Protein 3P91 (pdb70)

Foldseek 3Di:
DFQWKFKFPWLLQVLLVLLLQCLFAFKFKWKQAQQATWTWDHTPVNFKIKIKGFGNVRTPDTDHHGIDIFIDGSVVVNVVSVVADRPWIWMWTGRDVPAWIWIWTDDVDIDIDTDGTDDDDGDGDDDDDDDFQKKKKAFLVVQLVVLVVCVVAADFKWKWWDDPFKIKIWGHHPVDTDIDMDGDVMDMDGDHTEMFMFGSSVSNSNSSSNVQARMWMWGHHHFAWIWIKRDHDSIIMIMTGGTDD

Radius of gyration: 19.23 Å; Cα contacts (8 Å, |Δi|>4): 587; chains: 1; bounding box: 39×55×32 Å

Organism: Entamoeba histolytica (strain ATCC 30459 / HM-1:IMSS / ABRM) (NCBI:txid294381)

InterPro domains:
  IPR000730 Proliferating cell nuclear antigen, PCNA [MF_00317] (4-254)
  IPR000730 Proliferating cell nuclear antigen, PCNA [PR00339] (12-31)
  IPR000730 Proliferating cell nuclear antigen, PCNA [PR00339] (36-54)
  IPR000730 Proliferating cell nuclear antigen, PCNA [PR00339] (58-82)
  IPR000730 Proliferating cell nuclear antigen, PCNA [PR00339] (111-133)
  IPR000730 Proliferating cell nuclear antigen, PCNA [PR00339] (203-217)
  IPR000730 Proliferating cell nuclear antigen, PCNA [PR00339] (240-257)
  IPR000730 Proliferating cell nuclear antigen, PCNA [PTHR11352] (4-259)
  IPR000730 Proliferating cell nuclear antigen, PCNA [TIGR00590] (4-258)
  IPR022648 Proliferating cell nuclear antigen, PCNA, N-terminal [PF00705] (4-125)
  IPR022649 Proliferating cell nuclear antigen, PCNA, C-terminal [PF02747] (129-253)
  IPR046938 DNA clamp superfamily [SSF55979] (4-125)
  IPR046938 DNA clamp superfamily [SSF55979] (128-258)

Nearest PDB structures (foldseek):
  3p91-assembly1_A  TM=1.004E+00  e=1.603E-48  Entamoeba histolytica
  3p87-assembly1_A  TM=9.510E-01  e=3.767E-28  Homo sapiens
  2zvl-assembly2_E  TM=9.5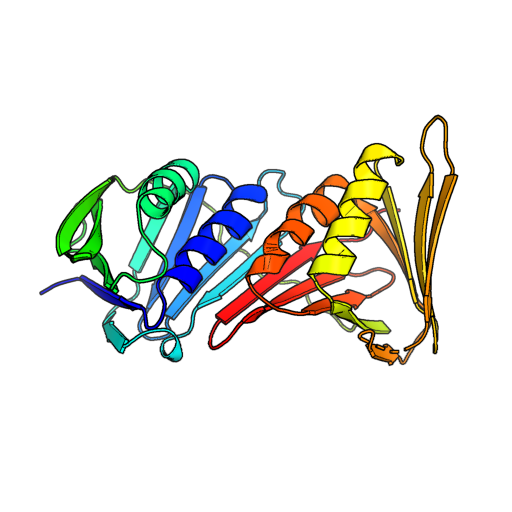53E-01  e=7.973E-28  Homo sapiens
  2zvk-assembly1_B  TM=9.402E-01  e=1.159E-24  Homo sapiens
  7n5l-assembly1_A  TM=9.374E-01  e=2.881E-23  Thermococcus gammatolerans EJ3

CATH classification: 3.70.10.10

Sequence (245 aa):
MCAFHAKFKEAALFKRVVESLKSTIDKTNFDCSDAGIAVQCMDNSHVSLVSLLIETDAFDEFQCLKPITLGINLTHLSKILKALDNDCGLILDVKKVDDAVLSITSENKTMKFGLNLVDIEAESVEIPELQSDAIITLSSAEFLKITKDFSALGDDSITIGCTKNEVTLTTKGAMCETCMTLSAGLQIEHNKDVTASFALKQISEFAKSAPLADNVKLSLSGQAPLIMEFKGEACVLKFYLAPKF

Secondary structure (DSSP, 8-state):
--SEEEEES-HHHHHHHHHHHHTT-SEEEEEEETTEEEEEEE-TTSSSEEEEEE-GGGEEEEE-SS-EEEEEEHHHHHHHHTTS-TTSEEEEEE-SSSSEEEEEEE---EEEEEEEP---------PPP---SEEEEEEHHHHHHHHHHHHHH--SEEEEEE-SSEEEEEEE-SS-EEEEEEE---EEEESS-EEEEEEHHHHHHHGGGGGG-SEEEEEE-SSSPEEEEEEETTEEEEEEE--B-

B-factor: mean 28.11, std 6.51, range [16.76, 67.45]

Structure (mmCIF, N/CA/C/O backbone):
data_3P91
#
_entry.id   3P91
#
_cell.length_a   141.090
_cell.length_b   141.090
_cell.length_c   49.220
_cell.angle_alpha   90.000
_cell.angle_beta   90.000
_cell.angle_gamma   120.000
#
_symmetry.space_group_name_H-M   'H 3'
#
loop_
_entity.id
_entity.type
_entity.pdbx_description
1 polymer 'Proliferating cell nuclear antigen'
2 water water
#
loop_
_atom_site.group_PDB
_atom_site.id
_atom_site.type_symbol
_atom_site.label_atom_id
_atom_site.label_alt_id
_atom_site.label_comp_id
_atom_site.label_asym_id
_atom_site.label_entity_id
_atom_site.label_seq_id
_atom_site.pdbx_PDB_ins_code
_atom_site.Cartn_x
_atom_site.Cartn_y
_atom_site.Cartn_z
_atom_site.occupancy
_atom_site.B_iso_or_equiv
_atom_site.auth_seq_id
_atom_site.auth_comp_id
_atom_site.auth_asym_id
_atom_site.auth_atom_id
_atom_site.pdbx_PDB_model_num
ATOM 1 N N . MET A 1 4 ? -38.957 26.238 -14.167 1.00 29.03 1 MET A N 1
ATOM 2 C CA . MET A 1 4 ? -38.895 24.960 -13.436 1.00 34.98 1 MET A CA 1
ATOM 3 C C . MET A 1 4 ? -38.202 23.827 -14.208 1.00 30.24 1 MET A C 1
ATOM 4 O O . MET A 1 4 ? -38.538 23.561 -15.359 1.00 32.89 1 MET A O 1
ATOM 9 N N . CYS A 1 5 ? -37.242 23.163 -13.565 1.00 29.50 2 CYS A N 1
ATOM 10 C CA . CYS A 1 5 ? -36.492 22.072 -14.197 1.00 29.39 2 CYS A CA 1
ATOM 11 C C . CYS A 1 5 ? -37.343 20.833 -14.435 1.00 28.93 2 CYS A C 1
ATOM 12 O O . CYS A 1 5 ? -38.072 20.397 -13.544 1.00 31.22 2 CYS A O 1
ATOM 15 N N . ALA A 1 6 ? -37.220 20.252 -15.626 1.00 26.95 3 ALA A N 1
ATOM 16 C CA . ALA A 1 6 ? -37.924 19.020 -15.967 1.00 24.74 3 ALA A CA 1
ATOM 17 C C . ALA A 1 6 ? -37.429 17.849 -15.126 1.00 25.53 3 ALA A C 1
ATOM 18 O O . ALA A 1 6 ? -38.184 16.923 -14.806 1.00 23.11 3 ALA A O 1
ATOM 20 N N . PHE A 1 7 ? -36.152 17.898 -14.767 1.00 23.54 4 PHE A N 1
ATOM 21 C CA . PHE A 1 7 ? -35.549 16.827 -13.999 1.00 21.64 4 PHE A CA 1
ATOM 22 C C . PHE A 1 7 ? -34.438 17.345 -13.099 1.00 20.75 4 PHE A C 1
ATOM 23 O O . PHE A 1 7 ? -33.559 18.086 -13.536 1.00 21.81 4 PHE A O 1
ATOM 31 N N . HIS A 1 8 ? -34.500 16.958 -11.831 1.00 20.67 5 HIS A N 1
ATOM 32 C CA . HIS A 1 8 ? -33.429 17.236 -10.885 1.00 22.22 5 HIS A CA 1
ATOM 33 C C . HIS A 1 8 ? -33.159 16.017 -10.001 1.00 20.71 5 HIS A C 1
ATOM 34 O O . HIS A 1 8 ? -34.075 15.416 -9.454 1.00 19.81 5 HIS A O 1
ATOM 41 N N . ALA A 1 9 ? -31.894 15.650 -9.861 1.00 21.15 6 ALA A N 1
ATOM 42 C CA . ALA A 1 9 ? -31.549 14.504 -9.031 1.00 23.58 6 ALA A CA 1
ATOM 43 C C . ALA A 1 9 ? -30.169 14.638 -8.400 1.00 23.67 6 ALA A C 1
ATOM 44 O O . ALA A 1 9 ? -29.197 14.941 -9.086 1.00 25.45 6 ALA A O 1
ATOM 46 N N . LYS A 1 10 ? -30.087 14.419 -7.091 1.00 22.62 7 LYS A N 1
ATOM 47 C CA . LYS A 1 10 ? -28.792 14.318 -6.437 1.00 24.23 7 LYS A CA 1
ATOM 48 C C . LYS A 1 10 ? -28.618 12.965 -5.792 1.00 23.03 7 LYS A C 1
ATOM 49 O O . LYS A 1 10 ? -29.444 12.543 -4.992 1.00 22.75 7 LYS A O 1
ATOM 55 N N . PHE A 1 11 ? -27.522 12.299 -6.126 1.00 22.47 8 PHE A N 1
ATOM 56 C CA . PHE A 1 11 ? -27.281 10.965 -5.622 1.00 22.80 8 PHE A CA 1
ATOM 57 C C . PHE A 1 11 ? -26.874 10.983 -4.163 1.00 23.14 8 PHE A C 1
ATOM 58 O O . PHE A 1 11 ? -26.275 11.940 -3.688 1.00 24.34 8 PHE A O 1
ATOM 66 N N . LYS A 1 12 ? -27.222 9.922 -3.450 1.00 22.65 9 LYS A N 1
ATOM 67 C CA . LYS A 1 12 ? -26.673 9.702 -2.125 1.00 25.35 9 LYS A CA 1
ATOM 68 C C . LYS A 1 12 ? -25.189 9.409 -2.273 1.00 26.03 9 LYS A C 1
ATOM 69 O O . LYS A 1 12 ? -24.363 9.976 -1.558 1.00 30.95 9 LYS A O 1
ATOM 75 N N . GLU A 1 13 ? -24.855 8.541 -3.223 1.00 26.47 10 GLU A N 1
ATOM 76 C CA . GLU A 1 13 ? -23.463 8.178 -3.492 1.00 30.00 10 GLU A CA 1
ATOM 77 C C . GLU A 1 13 ? -23.115 8.357 -4.964 1.00 29.49 10 GLU A C 1
ATOM 78 O O . GLU A 1 13 ? -23.768 7.787 -5.832 1.00 29.84 10 GLU A O 1
ATOM 84 N N . ALA A 1 14 ? -22.078 9.136 -5.245 1.00 29.91 11 ALA A N 1
ATOM 85 C CA . ALA A 1 14 ? -21.655 9.350 -6.625 1.00 31.78 11 ALA A CA 1
ATOM 86 C C . ALA A 1 14 ? -21.095 8.074 -7.259 1.00 30.73 11 ALA A C 1
ATOM 87 O O . ALA A 1 14 ? -21.220 7.861 -8.467 1.00 30.16 11 ALA A O 1
ATOM 89 N N . ALA A 1 15 ? -20.481 7.231 -6.436 1.00 32.49 12 ALA A N 1
ATOM 90 C CA . ALA A 1 15 ? -19.937 5.958 -6.895 1.00 30.67 12 ALA A CA 1
ATOM 91 C C . ALA A 1 15 ? -20.985 5.135 -7.635 1.00 27.28 12 ALA A C 1
ATOM 92 O O . ALA A 1 15 ? -20.687 4.504 -8.647 1.00 28.56 12 ALA A O 1
ATOM 94 N N . LEU A 1 16 ? -22.212 5.152 -7.128 1.00 26.03 13 LEU A N 1
ATOM 95 C CA . LEU A 1 16 ? -23.302 4.367 -7.701 1.00 25.93 13 LEU A CA 1
ATOM 96 C C . LEU A 1 16 ? -23.503 4.623 -9.196 1.00 24.46 13 LEU A C 1
ATOM 97 O O . LEU A 1 16 ? -23.576 3.686 -9.987 1.00 25.43 13 LEU A O 1
ATOM 102 N N . PHE A 1 17 ? -23.589 5.888 -9.586 1.00 23.73 14 PHE A N 1
ATOM 103 C CA . PHE A 1 17 ? -23.870 6.218 -10.977 1.00 22.89 14 PHE A CA 1
ATOM 104 C C . PHE A 1 17 ? -22.659 6.039 -11.892 1.00 23.72 14 PHE A C 1
ATOM 105 O O . PHE A 1 17 ? -22.801 5.723 -13.071 1.00 23.21 14 PHE A O 1
ATOM 113 N N . LYS A 1 18 ? -21.469 6.250 -11.346 1.00 25.01 15 LYS A N 1
ATOM 114 C CA . LYS A 1 18 ? -20.237 5.979 -12.073 1.00 25.10 15 LYS A CA 1
ATOM 115 C C . LYS A 1 18 ? -20.112 4.497 -12.375 1.00 22.64 15 LYS A C 1
ATOM 116 O O . LYS A 1 18 ? -19.764 4.104 -13.485 1.00 24.26 15 LYS A O 1
ATOM 122 N N . ARG A 1 19 ? -20.398 3.676 -11.376 1.00 22.75 16 ARG A N 1
ATOM 123 C CA . ARG A 1 19 ? -20.359 2.228 -11.535 1.00 22.41 16 ARG A CA 1
ATOM 124 C C . ARG A 1 19 ? -21.428 1.728 -12.498 1.00 22.79 16 ARG A C 1
ATOM 125 O O . ARG A 1 19 ? -21.187 0.836 -13.304 1.00 23.90 16 ARG A O 1
ATOM 133 N N . VAL A 1 20 ? -22.615 2.313 -12.407 1.00 24.71 17 VAL A N 1
ATOM 134 C CA . VAL A 1 20 ? -23.689 2.002 -13.333 1.00 22.39 17 VAL A CA 1
ATOM 135 C C . VAL A 1 20 ? -23.229 2.222 -14.769 1.00 22.63 17 VAL A C 1
ATOM 136 O O . VAL A 1 20 ? -23.336 1.330 -15.611 1.00 22.45 17 VAL A O 1
ATOM 140 N N . VAL A 1 21 ? -22.697 3.410 -15.032 1.00 21.91 18 VAL A N 1
ATOM 141 C CA . VAL A 1 21 ? -22.274 3.794 -16.375 1.00 23.29 18 VAL A CA 1
ATOM 142 C C . VAL A 1 21 ? -21.114 2.961 -16.959 1.00 24.79 18 VAL A C 1
ATOM 143 O O . VAL A 1 21 ? -21.081 2.698 -18.162 1.00 27.69 18 VAL A O 1
ATOM 147 N N . GLU A 1 22 ? -20.169 2.546 -16.123 1.00 23.42 19 GLU A N 1
ATOM 148 C CA . GLU A 1 22 ? -19.128 1.621 -16.570 1.00 24.05 19 GLU A CA 1
ATOM 149 C C . GLU A 1 22 ? -19.717 0.280 -16.976 1.00 25.50 19 GLU A C 1
ATOM 150 O O . GLU A 1 22 ? -19.508 -0.201 -18.087 1.00 27.71 19 GLU A O 1
ATOM 156 N N . SER A 1 23 ? -20.450 -0.323 -16.052 1.00 22.74 20 SER A N 1
ATOM 157 C CA . SER A 1 23 ? -21.091 -1.596 -16.293 1.00 23.73 20 SER A CA 1
ATOM 158 C C . SER A 1 23 ? -21.906 -1.531 -17.569 1.00 24.98 20 SER A C 1
ATOM 159 O O . SER A 1 23 ? -21.849 -2.425 -18.403 1.00 28.30 20 SER A O 1
ATOM 162 N N . LEU A 1 24 ? -22.661 -0.455 -17.716 1.00 24.73 21 LEU A N 1
ATOM 163 C CA . LEU A 1 24 ? -23.532 -0.287 -18.860 1.00 23.02 21 LEU A CA 1
ATOM 164 C C . LEU A 1 24 ? -22.764 -0.230 -20.149 1.00 24.45 21 LEU A C 1
ATOM 165 O O . LEU A 1 24 ? -23.156 -0.831 -21.139 1.00 27.82 21 LEU A O 1
ATOM 170 N N . LYS A 1 25 ? -21.674 0.520 -20.140 1.00 25.28 22 LYS A N 1
ATOM 171 C CA . LYS A 1 25 ? -21.026 0.904 -21.383 1.00 25.89 22 LYS A CA 1
ATOM 172 C C . LYS A 1 25 ? -20.185 -0.217 -21.978 1.00 28.79 22 LYS A C 1
ATOM 173 O O . LYS A 1 25 ? -19.804 -0.165 -23.144 1.00 30.60 22 LYS A O 1
ATOM 179 N N . SER A 1 26 ? -19.932 -1.243 -21.172 1.00 28.52 23 SER A N 1
ATOM 180 C CA . SER A 1 26 ? -19.297 -2.471 -21.635 1.00 28.71 23 SER A CA 1
ATOM 181 C C . SER A 1 26 ? -20.218 -3.295 -22.544 1.00 30.78 23 SER A C 1
ATOM 182 O O . SER A 1 26 ? -19.746 -4.117 -23.326 1.00 28.95 23 SER A O 1
ATOM 185 N N . THR A 1 27 ? -21.527 -3.081 -22.447 1.00 29.02 24 THR A N 1
ATOM 186 C CA . THR A 1 27 ? -22.467 -3.897 -23.208 1.00 27.90 24 THR A CA 1
ATOM 187 C C . THR A 1 27 ? -23.318 -3.102 -24.200 1.00 27.35 24 THR A C 1
ATOM 188 O O . THR A 1 27 ? -23.901 -3.669 -25.123 1.00 25.60 24 THR A O 1
ATOM 192 N N . ILE A 1 28 ? -23.394 -1.791 -24.002 1.00 27.74 25 ILE A N 1
ATOM 193 C CA . ILE A 1 28 ? -24.143 -0.926 -24.907 1.00 26.67 25 ILE A CA 1
ATOM 194 C C . ILE A 1 28 ? -23.508 0.461 -24.930 1.00 27.92 25 ILE A C 1
ATOM 195 O O . ILE A 1 28 ? -23.022 0.936 -23.906 1.00 28.88 25 ILE A O 1
ATOM 200 N N . ASP A 1 29 ? -23.496 1.091 -26.106 1.00 30.08 26 ASP A N 1
ATOM 201 C CA . ASP A 1 29 ? -22.805 2.371 -26.318 1.00 29.00 26 ASP A CA 1
ATOM 202 C C . ASP A 1 29 ? -23.699 3.606 -26.140 1.00 30.82 26 ASP A C 1
ATOM 203 O O . ASP A 1 29 ? -23.352 4.545 -25.426 1.00 31.47 26 ASP A O 1
ATOM 208 N N . LYS A 1 30 ? -24.838 3.617 -26.816 1.00 28.53 27 LYS A N 1
ATOM 209 C CA . LYS A 1 30 ? -25.798 4.694 -26.646 1.00 29.79 27 LYS A CA 1
ATOM 210 C C . LYS A 1 30 ? -27.107 4.104 -26.143 1.00 30.51 27 LYS A C 1
ATOM 211 O O . LYS A 1 30 ? -27.531 3.049 -26.602 1.00 32.54 27 LYS A O 1
ATOM 217 N N . THR A 1 31 ? -27.746 4.766 -25.189 1.00 30.35 28 THR A N 1
ATOM 218 C CA . THR A 1 31 ? -29.010 4.256 -24.681 1.00 29.04 28 THR A CA 1
ATOM 219 C C . THR A 1 31 ? -29.881 5.353 -24.089 1.00 26.75 28 THR A C 1
ATOM 220 O O . THR A 1 31 ? -29.398 6.415 -23.703 1.00 27.33 28 THR A O 1
ATOM 224 N N . ASN A 1 32 ? -31.176 5.093 -24.047 1.00 24.45 29 ASN A N 1
ATOM 225 C CA . ASN A 1 32 ? -32.100 6.018 -23.439 1.00 25.88 29 ASN A CA 1
ATOM 226 C C . ASN A 1 32 ? -32.215 5.773 -21.953 1.00 25.38 29 ASN A C 1
ATOM 227 O O . ASN A 1 32 ? -32.346 4.638 -21.500 1.00 24.12 29 ASN A O 1
ATOM 232 N N . PHE A 1 33 ? -32.151 6.857 -21.199 1.00 25.20 30 PHE A N 1
ATOM 233 C CA . PHE A 1 33 ? -32.438 6.812 -19.786 1.00 24.53 30 PHE A CA 1
ATOM 234 C C . PHE A 1 33 ? -33.818 7.364 -19.611 1.00 25.17 30 PHE A C 1
ATOM 235 O O . PHE A 1 33 ? -34.054 8.548 -19.821 1.00 25.59 30 PHE A O 1
ATOM 243 N N . ASP A 1 34 ? -34.738 6.484 -19.253 1.00 26.20 31 ASP A N 1
ATOM 244 C CA . ASP A 1 34 ? -36.113 6.870 -19.028 1.00 23.79 31 ASP A CA 1
ATOM 245 C C . ASP A 1 34 ? -36.263 7.274 -17.577 1.00 23.03 31 ASP A C 1
ATOM 246 O O . ASP A 1 34 ? -36.227 6.442 -16.678 1.00 22.58 31 ASP A O 1
ATOM 251 N N . CYS A 1 35 ? -36.408 8.568 -17.349 1.00 24.36 32 CYS A N 1
ATOM 252 C CA . CYS A 1 35 ? -36.616 9.069 -16.005 1.00 23.40 32 CYS A CA 1
ATOM 253 C C . CYS A 1 35 ? -38.107 9.266 -15.745 1.00 23.14 32 CYS A C 1
ATOM 254 O O . CYS A 1 35 ? -38.895 9.477 -16.664 1.00 23.23 32 CYS A O 1
ATOM 257 N N . SER A 1 36 ? -38.491 9.166 -14.486 1.00 20.93 33 SER A N 1
ATOM 258 C CA . SER A 1 36 ? -39.860 9.398 -14.096 1.00 21.19 33 SER A CA 1
ATOM 259 C C . SER A 1 36 ? -39.843 9.530 -12.589 1.00 21.79 33 SER A C 1
ATOM 260 O O . SER A 1 36 ? -38.783 9.466 -11.979 1.00 23.19 33 SER A O 1
ATOM 263 N N . ASP A 1 37 ? -41.004 9.733 -11.983 1.00 23.90 34 ASP A N 1
ATOM 264 C CA . ASP A 1 37 ? -41.060 9.884 -10.535 1.00 22.53 34 ASP A CA 1
ATOM 265 C C . ASP A 1 37 ? -40.785 8.559 -9.834 1.00 22.14 34 ASP A C 1
ATOM 266 O O . ASP A 1 37 ? -40.746 8.494 -8.610 1.00 22.98 34 ASP A O 1
ATOM 271 N N . ALA A 1 38 ? -40.576 7.509 -10.626 1.00 23.51 35 ALA A N 1
ATOM 272 C CA . ALA A 1 38 ? -40.278 6.177 -10.099 1.00 23.17 35 ALA A CA 1
ATOM 273 C C . ALA A 1 38 ? -38.787 5.829 -10.185 1.00 22.41 35 ALA A C 1
ATOM 274 O O . ALA A 1 38 ? -38.346 4.813 -9.645 1.00 21.08 35 ALA A O 1
ATOM 276 N N . GLY A 1 39 ? -38.015 6.676 -10.861 1.00 23.16 36 GLY A N 1
ATOM 277 C CA . GLY A 1 39 ? -36.574 6.517 -10.902 1.00 20.88 36 GLY A CA 1
ATOM 278 C C . GLY A 1 39 ? -35.986 6.608 -12.290 1.00 21.50 36 GLY A C 1
ATOM 279 O O . GLY A 1 39 ? -36.529 7.268 -13.166 1.00 23.45 36 GLY A O 1
ATOM 280 N N . ILE A 1 40 ? -34.853 5.946 -12.481 1.00 21.23 37 ILE A N 1
ATOM 281 C CA . ILE A 1 40 ? -34.178 5.931 -13.768 1.00 21.28 37 ILE A CA 1
ATOM 282 C C . ILE A 1 40 ? -34.103 4.491 -14.266 1.00 21.80 37 ILE A C 1
ATOM 283 O O . ILE A 1 40 ? -33.709 3.580 -13.538 1.00 21.78 37 ILE A O 1
ATOM 288 N N . ALA A 1 41 ? -34.496 4.295 -15.514 1.00 20.35 38 ALA A N 1
ATOM 289 C CA . ALA A 1 41 ? -34.605 2.963 -16.062 1.00 20.88 38 ALA A CA 1
ATOM 290 C C . ALA A 1 41 ? -33.925 2.879 -17.412 1.00 21.61 38 ALA A C 1
ATOM 291 O O . ALA A 1 41 ? -33.889 3.849 -18.167 1.00 22.49 38 ALA A O 1
ATOM 293 N N . VAL A 1 42 ? -33.390 1.702 -17.707 1.00 20.77 39 VAL A N 1
ATOM 294 C CA . VAL A 1 42 ? -32.851 1.413 -19.024 1.00 22.02 39 VAL A CA 1
ATOM 295 C C . VAL A 1 42 ? -33.194 -0.023 -19.414 1.00 20.97 39 VAL A C 1
ATOM 296 O O . VAL A 1 42 ? -32.839 -0.965 -18.723 1.00 22.31 39 VAL A O 1
ATOM 300 N N . GLN A 1 43 ? -33.917 -0.173 -20.513 1.00 22.12 40 GLN A N 1
ATOM 301 C CA . GLN A 1 43 ? -34.260 -1.482 -21.042 1.00 24.99 40 GLN A CA 1
ATOM 302 C C . GLN A 1 43 ? -34.010 -1.466 -22.528 1.00 26.33 40 GLN A C 1
ATOM 303 O O . GLN A 1 43 ? -34.704 -0.772 -23.276 1.00 25.58 40 GLN A O 1
ATOM 309 N N . CYS A 1 44 ? -33.011 -2.230 -22.950 1.00 23.78 41 CYS A N 1
ATOM 310 C CA . CYS A 1 44 ? -32.607 -2.245 -24.342 1.00 24.32 41 CYS A CA 1
ATOM 311 C C . CYS A 1 44 ? -31.727 -3.454 -24.601 1.00 25.93 41 CYS A C 1
ATOM 312 O O . CYS A 1 44 ? -31.252 -4.102 -23.664 1.00 25.29 41 CYS A O 1
ATOM 315 N N . MET A 1 45 ? -31.513 -3.745 -25.880 1.00 28.14 42 MET A N 1
ATOM 316 C CA . MET A 1 45 ? -30.628 -4.824 -26.299 1.00 26.01 42 MET A CA 1
ATOM 317 C C . MET A 1 45 ? -29.189 -4.376 -26.248 1.00 26.60 42 MET A C 1
ATOM 318 O O . MET A 1 45 ? -28.899 -3.188 -26.368 1.00 29.11 42 MET A O 1
ATOM 323 N N . ASP A 1 46 ? -28.286 -5.331 -26.072 1.00 26.49 43 ASP A N 1
ATOM 324 C CA . ASP A 1 46 ? -26.861 -5.040 -26.115 1.00 26.28 43 ASP A CA 1
ATOM 325 C C . ASP A 1 46 ? -26.480 -4.575 -27.511 1.00 24.99 43 ASP A C 1
ATOM 326 O O . ASP A 1 46 ? -27.288 -4.626 -28.432 1.00 27.44 43 ASP A O 1
ATOM 331 N N . ASN A 1 47 ? -25.240 -4.137 -27.660 1.00 25.94 44 ASN A N 1
ATOM 332 C CA . ASN A 1 47 ? -24.698 -3.745 -28.957 1.00 26.66 44 ASN A CA 1
ATOM 333 C C . ASN A 1 47 ? -24.962 -4.738 -30.085 1.00 26.80 44 ASN A C 1
ATOM 334 O O . ASN A 1 47 ? -25.307 -4.345 -31.198 1.00 25.72 44 ASN A O 1
ATOM 339 N N . SER A 1 48 ? -24.777 -6.024 -29.799 1.00 27.00 45 SER A N 1
ATOM 340 C CA . SER A 1 48 ? -24.915 -7.063 -30.814 1.00 25.07 45 SER A CA 1
ATOM 341 C C . SER A 1 48 ? -26.353 -7.491 -31.074 1.00 27.44 45 SER A C 1
ATOM 342 O O . SER A 1 48 ? -26.597 -8.342 -31.928 1.00 27.41 45 SER A O 1
ATOM 345 N N . HIS A 1 49 ? -27.299 -6.911 -30.344 1.00 27.81 46 HIS A N 1
ATOM 346 C CA . HIS A 1 49 ? -28.684 -7.299 -30.497 1.00 26.01 46 HIS A CA 1
ATOM 347 C C . HIS A 1 49 ? -28.771 -8.782 -30.260 1.00 25.22 46 HIS A C 1
ATOM 348 O O . HIS A 1 49 ? -29.313 -9.523 -31.073 1.00 26.32 46 HIS A O 1
ATOM 355 N N . VAL A 1 50 ? -28.215 -9.207 -29.136 1.00 25.67 47 VAL A N 1
ATOM 356 C CA . VAL A 1 50 ? -28.109 -10.617 -28.803 1.00 25.95 47 VAL A CA 1
ATOM 357 C C . VAL A 1 50 ? -28.691 -10.848 -27.423 1.00 25.33 47 VAL A C 1
ATOM 358 O O . VAL A 1 50 ? -29.169 -11.936 -27.108 1.00 26.75 47 VAL A O 1
ATOM 362 N N . SER A 1 51 ? -28.657 -9.805 -26.604 1.00 22.89 48 SER A N 1
ATOM 363 C CA . SER A 1 51 ? -29.093 -9.913 -25.229 1.00 20.68 48 SER A CA 1
ATOM 364 C C . SER A 1 51 ? -29.847 -8.669 -24.809 1.00 22.80 48 SER A C 1
ATOM 365 O O . SER A 1 51 ? -30.040 -7.737 -25.589 1.00 22.37 48 SER A O 1
ATOM 368 N N . LEU A 1 52 ? -30.255 -8.657 -23.550 1.00 22.59 49 LEU A N 1
ATOM 369 C CA . LEU A 1 52 ? -31.103 -7.608 -23.031 1.00 21.52 49 LEU A CA 1
ATOM 370 C C . LEU A 1 52 ? -30.447 -7.053 -21.789 1.00 21.82 49 LEU A C 1
ATOM 371 O O . LEU A 1 52 ? -29.923 -7.809 -20.971 1.00 21.18 49 LEU A O 1
ATOM 376 N N . VAL A 1 53 ? -30.463 -5.731 -21.664 1.00 22.29 50 VAL A N 1
ATOM 377 C CA . VAL A 1 53 ? -30.022 -5.063 -20.451 1.00 21.52 50 VAL A CA 1
ATOM 378 C C . VAL A 1 53 ? -31.227 -4.432 -19.772 1.00 20.59 50 VAL A C 1
ATOM 379 O O . VAL A 1 53 ? -32.087 -3.864 -20.436 1.00 20.85 50 VAL A O 1
ATOM 383 N N . SER A 1 54 ? -31.279 -4.532 -18.447 1.00 21.14 51 SER A N 1
ATOM 384 C CA . SER A 1 54 ? -32.370 -3.969 -17.664 1.00 19.43 51 SER A CA 1
ATOM 385 C C . SER A 1 54 ? -31.860 -3.273 -16.410 1.00 20.31 51 SER A C 1
ATOM 386 O O . SER A 1 54 ? -31.465 -3.933 -15.456 1.00 21.90 51 SER A O 1
ATOM 389 N N . LEU A 1 55 ? -31.882 -1.944 -16.403 1.00 19.62 52 LEU A N 1
ATOM 390 C CA . LEU A 1 55 ? -31.453 -1.190 -15.231 1.00 20.37 52 LEU A CA 1
ATOM 391 C C . LEU A 1 55 ? -32.595 -0.457 -14.560 1.00 21.91 52 LEU A C 1
ATOM 392 O O . LEU A 1 55 ? -33.457 0.126 -15.214 1.00 21.42 52 LEU A O 1
ATOM 397 N N . LEU A 1 56 ? -32.579 -0.477 -13.237 1.00 21.58 53 LEU A N 1
ATOM 398 C CA . LEU A 1 56 ? -33.484 0.345 -12.472 1.00 20.85 53 LEU A CA 1
ATOM 399 C C . LEU A 1 56 ? -32.759 0.988 -11.305 1.00 22.14 53 LEU A C 1
ATOM 400 O O . LEU A 1 56 ? -32.362 0.309 -10.367 1.00 24.29 53 LEU A O 1
ATOM 405 N N . ILE A 1 57 ? -32.570 2.298 -11.367 1.00 20.95 54 ILE A N 1
ATOM 406 C CA . ILE A 1 57 ? -32.161 3.019 -10.180 1.00 21.58 54 ILE A CA 1
ATOM 407 C C . ILE A 1 57 ? -33.413 3.578 -9.527 1.00 22.49 54 ILE A C 1
ATOM 408 O O . ILE A 1 57 ? -34.202 4.261 -10.166 1.00 23.70 54 ILE A O 1
ATOM 413 N N . GLU A 1 58 ? -33.598 3.274 -8.254 1.00 23.02 55 GLU A N 1
ATOM 414 C CA . GLU A 1 58 ? -34.788 3.705 -7.547 1.00 23.70 55 GLU A CA 1
ATOM 415 C C . GLU A 1 58 ? -34.589 5.059 -6.900 1.00 25.93 55 GLU A C 1
ATOM 416 O O . GLU A 1 58 ? -33.454 5.526 -6.763 1.00 25.02 55 GLU A O 1
ATOM 422 N N . THR A 1 59 ? -35.689 5.679 -6.477 1.00 24.59 56 THR A N 1
ATOM 423 C CA . THR A 1 59 ? -35.619 7.015 -5.883 1.00 24.99 56 THR A CA 1
ATOM 424 C C . THR A 1 59 ? -34.910 7.025 -4.519 1.00 25.59 56 THR A C 1
ATOM 425 O O . THR A 1 59 ? -34.440 8.071 -4.068 1.00 24.43 56 THR A O 1
ATOM 429 N N . ASP A 1 60 ? -34.814 5.852 -3.891 1.00 25.01 57 ASP A N 1
ATOM 430 C CA . ASP A 1 60 ? -34.090 5.680 -2.628 1.00 25.62 57 ASP A CA 1
ATOM 431 C C . ASP A 1 60 ? -32.573 5.823 -2.776 1.00 24.62 57 ASP A C 1
ATOM 432 O O . ASP A 1 60 ? -31.845 5.867 -1.785 1.00 23.41 57 ASP A O 1
ATOM 437 N N . ALA A 1 61 ? -32.103 5.885 -4.016 1.00 22.93 58 ALA A N 1
ATOM 438 C CA . ALA A 1 61 ? -30.682 6.054 -4.289 1.00 22.77 58 ALA A CA 1
ATOM 439 C C . ALA A 1 61 ? -30.251 7.529 -4.249 1.00 21.98 58 ALA A C 1
ATOM 440 O O . ALA A 1 61 ? -29.067 7.843 -4.349 1.00 20.49 58 ALA A O 1
ATOM 442 N N . PHE A 1 62 ? -31.225 8.421 -4.085 1.00 23.36 59 PHE A N 1
ATOM 443 C CA . PHE A 1 62 ? -30.995 9.855 -4.159 1.00 21.10 59 PHE A CA 1
ATOM 444 C C . PHE A 1 62 ? -31.357 10.569 -2.867 1.00 22.81 59 PHE A C 1
ATOM 445 O O . PHE A 1 62 ? -32.254 10.149 -2.140 1.00 22.68 59 PHE A O 1
ATOM 453 N N . ASP A 1 63 ? -30.649 11.660 -2.597 1.00 22.82 60 ASP A N 1
ATOM 454 C CA . ASP A 1 63 ? -30.997 12.558 -1.507 1.00 26.12 60 ASP A CA 1
ATOM 455 C C . ASP A 1 63 ? -32.079 13.544 -1.940 1.00 24.69 60 ASP A C 1
ATOM 456 O O . ASP A 1 63 ? -32.908 13.956 -1.131 1.00 23.61 60 ASP A O 1
ATOM 461 N N . GLU A 1 64 ? -32.049 13.923 -3.215 1.00 23.39 61 GLU A N 1
ATOM 462 C CA . GLU A 1 64 ? -33.108 14.729 -3.823 1.00 23.79 61 GLU A CA 1
ATOM 463 C C . GLU A 1 64 ? -33.518 14.097 -5.143 1.00 24.03 61 GLU A C 1
ATOM 464 O O . GLU A 1 64 ? -32.673 13.564 -5.873 1.00 23.89 61 GLU A O 1
ATOM 470 N N . PHE A 1 65 ? -34.810 14.147 -5.447 1.00 21.37 62 PHE A N 1
ATOM 471 C CA . PHE A 1 65 ? -35.305 13.597 -6.700 1.00 20.72 62 PHE A CA 1
ATOM 472 C C . PHE A 1 65 ? -36.632 14.219 -7.104 1.00 21.63 62 PHE A C 1
ATOM 473 O O . PHE A 1 65 ? -37.595 14.214 -6.350 1.00 21.15 62 PHE A O 1
ATOM 481 N N . GLN A 1 66 ? -36.658 14.762 -8.309 1.00 20.67 63 GLN A N 1
ATOM 482 C CA . GLN A 1 66 ? -37.843 15.373 -8.855 1.00 19.51 63 GLN A CA 1
ATOM 483 C C . GLN A 1 66 ? -37.898 15.050 -10.332 1.00 19.76 63 GLN A C 1
ATOM 484 O O . GLN A 1 66 ? -36.973 15.348 -11.079 1.00 20.85 63 GLN A O 1
ATOM 490 N N . CYS A 1 67 ? -38.988 14.424 -10.742 1.00 20.50 64 CYS A N 1
ATOM 491 C CA . CYS A 1 67 ? -39.263 14.187 -12.145 1.00 21.63 64 CYS A CA 1
ATOM 492 C C . CYS A 1 67 ? -40.767 14.034 -12.226 1.00 21.18 64 CYS A C 1
ATOM 493 O O . CYS A 1 67 ? -41.296 12.950 -12.049 1.00 22.65 64 CYS A O 1
ATOM 496 N N . LEU A 1 68 ? -41.451 15.148 -12.455 1.00 23.12 65 LEU A N 1
ATOM 497 C CA . LEU A 1 68 ? -42.904 15.199 -12.361 1.00 22.99 65 LEU A CA 1
ATOM 498 C C . LEU A 1 68 ? -43.522 14.422 -13.507 1.00 23.72 65 LEU A C 1
ATOM 499 O O . LEU A 1 68 ? -44.438 13.620 -13.317 1.00 22.15 65 LEU A O 1
ATOM 504 N N . LYS A 1 69 ? -43.006 14.668 -14.702 1.00 25.10 66 LYS A N 1
ATOM 505 C CA . LYS A 1 69 ? -43.461 13.964 -15.886 1.00 25.35 66 LYS A CA 1
ATOM 506 C C . LYS A 1 69 ? -42.300 13.153 -16.460 1.00 27.47 66 LYS A C 1
ATOM 507 O O . LYS A 1 69 ? -41.145 13.576 -16.389 1.00 26.57 66 LYS A O 1
ATOM 511 N N . PRO A 1 70 ? -42.605 11.977 -17.023 1.00 25.72 67 PRO A N 1
ATOM 512 C CA . PRO A 1 70 ? -41.580 11.108 -17.609 1.00 25.12 67 PRO A CA 1
ATOM 513 C C . PRO A 1 70 ? -40.809 11.783 -18.737 1.00 26.58 67 PRO A C 1
ATOM 514 O O . PRO A 1 70 ? -41.387 12.462 -19.576 1.00 26.87 67 PRO A O 1
ATOM 518 N N . ILE A 1 71 ? -39.498 11.585 -18.744 1.00 27.46 68 ILE A N 1
ATOM 519 C CA . ILE A 1 71 ? -38.650 12.059 -19.824 1.00 25.29 68 ILE A CA 1
ATOM 520 C C . ILE A 1 71 ? -37.688 10.946 -20.203 1.00 27.79 68 ILE A C 1
ATOM 521 O O . ILE A 1 71 ? -37.456 10.024 -19.419 1.00 28.59 68 ILE A O 1
ATOM 526 N N . THR A 1 72 ? -37.144 11.016 -21.412 1.00 27.18 69 THR A N 1
ATOM 527 C CA . THR A 1 72 ? -36.157 10.040 -21.843 1.00 28.29 69 THR A CA 1
ATOM 528 C C . THR A 1 72 ? -34.916 10.754 -22.351 1.00 27.23 69 THR A C 1
ATOM 529 O O . THR A 1 72 ? -34.992 11.547 -23.281 1.00 30.30 69 THR A O 1
ATOM 533 N N . LEU A 1 73 ? -33.776 10.481 -21.725 1.00 26.95 70 LEU A N 1
ATOM 534 C CA . LEU A 1 73 ? -32.518 11.109 -22.118 1.00 27.94 70 LEU A CA 1
ATOM 535 C C . LEU A 1 73 ? -31.668 10.182 -22.977 1.00 25.96 70 LEU A C 1
ATOM 536 O O . LEU A 1 73 ? -31.246 9.123 -22.526 1.00 25.53 70 LEU A O 1
ATOM 541 N N . GLY A 1 74 ? -31.422 10.595 -24.216 1.00 27.14 71 GLY A N 1
ATOM 542 C CA . GLY A 1 74 ? -30.580 9.845 -25.127 1.00 28.81 71 GLY A CA 1
ATOM 543 C C . GLY A 1 74 ? -29.110 10.061 -24.825 1.00 27.94 71 GLY A C 1
ATOM 544 O O . GLY A 1 74 ? -28.557 11.119 -25.105 1.00 27.57 71 GLY A O 1
ATOM 545 N N . ILE A 1 75 ? -28.469 9.040 -24.270 1.00 27.69 72 ILE A N 1
ATOM 546 C CA . ILE A 1 75 ? -27.128 9.193 -23.721 1.00 29.92 72 ILE A CA 1
ATOM 547 C C . ILE A 1 75 ? -26.043 8.332 -24.371 1.00 28.26 72 ILE A C 1
ATOM 548 O O . ILE A 1 75 ? -26.149 7.111 -24.411 1.00 28.25 72 ILE A O 1
ATOM 553 N N . ASN A 1 76 ? -25.001 8.991 -24.876 1.00 30.89 73 ASN A N 1
ATOM 554 C CA . ASN A 1 76 ? -23.791 8.312 -25.334 1.00 31.95 73 ASN A CA 1
ATOM 555 C C . ASN A 1 76 ? -22.919 7.995 -24.130 1.00 31.47 73 ASN A C 1
ATOM 556 O O . ASN A 1 76 ? -22.343 8.899 -23.516 1.00 32.62 73 ASN A O 1
ATOM 561 N N . LEU A 1 77 ? -22.833 6.711 -23.796 1.00 27.66 74 LEU A N 1
ATOM 562 C CA . LEU A 1 77 ? -22.182 6.272 -22.570 1.00 27.31 74 LEU A CA 1
ATOM 563 C C . LEU A 1 77 ? -20.675 6.493 -22.585 1.00 30.37 74 LEU A C 1
ATOM 564 O O . LEU A 1 77 ? -20.054 6.649 -21.534 1.00 29.03 74 LEU A O 1
ATOM 569 N N . THR A 1 78 ? -20.087 6.520 -23.775 1.00 31.30 75 THR A N 1
ATOM 570 C CA . THR A 1 78 ? -18.673 6.837 -23.891 1.00 30.56 75 THR A CA 1
ATOM 571 C C . THR A 1 78 ? -18.433 8.263 -23.396 1.00 30.86 75 THR A C 1
ATOM 572 O O . THR A 1 78 ? -17.466 8.530 -22.677 1.00 31.99 75 THR A O 1
ATOM 576 N N . HIS A 1 79 ? -19.329 9.174 -23.755 1.00 27.91 76 HIS A N 1
ATOM 577 C CA . HIS A 1 79 ? -19.175 10.564 -23.351 1.00 28.99 76 HIS A CA 1
ATOM 578 C C . HIS A 1 79 ? -19.469 10.791 -21.877 1.00 29.06 76 HIS A C 1
ATOM 579 O O . HIS A 1 79 ? -18.835 11.630 -21.237 1.00 28.88 76 HIS A O 1
ATOM 586 N N . LEU A 1 80 ? -20.421 10.038 -21.340 1.00 26.25 77 LEU A N 1
ATOM 587 C CA . LEU A 1 80 ? -20.783 10.170 -19.936 1.00 25.87 77 LEU A CA 1
ATOM 588 C C . LEU A 1 80 ? -19.709 9.614 -19.005 1.00 26.14 77 LEU A C 1
ATOM 589 O O . LEU A 1 80 ? -19.451 10.174 -17.944 1.00 26.83 77 LEU A O 1
ATOM 594 N N . SER A 1 81 ? -19.077 8.513 -19.391 1.00 27.73 78 SER A N 1
ATOM 595 C CA . SER A 1 81 ? -18.060 7.920 -18.531 1.00 28.54 78 SER A CA 1
ATOM 596 C C . SER A 1 81 ? -16.835 8.828 -18.460 1.00 27.71 78 SER A C 1
ATOM 597 O O . SER A 1 81 ? -16.266 9.034 -17.387 1.00 27.01 78 SER A O 1
ATOM 600 N N . LYS A 1 82 ? -16.443 9.385 -19.601 1.00 27.72 79 LYS A N 1
ATOM 601 C CA . LYS A 1 82 ? -15.376 10.389 -19.629 1.00 30.07 79 LYS A CA 1
ATOM 602 C C . LYS A 1 82 ? -15.630 11.548 -18.654 1.00 27.19 79 LYS A C 1
ATOM 603 O O . LYS A 1 82 ? -14.718 12.022 -17.983 1.00 28.67 79 LYS A O 1
ATOM 609 N N . ILE A 1 83 ? -16.874 11.995 -18.568 1.00 26.72 80 ILE A N 1
ATOM 610 C CA . ILE A 1 83 ? -17.233 13.019 -17.598 1.00 27.11 80 ILE A CA 1
ATOM 611 C C . ILE A 1 83 ? -17.170 12.494 -16.164 1.00 27.78 80 ILE A C 1
ATOM 612 O O . ILE A 1 83 ? -16.622 13.148 -15.278 1.00 28.27 80 ILE A O 1
ATOM 617 N N . LEU A 1 84 ? -17.737 11.309 -15.946 1.00 29.95 81 LEU A N 1
ATOM 618 C CA . LEU A 1 84 ? -17.812 10.708 -14.616 1.00 27.89 81 LEU A CA 1
ATOM 619 C C . LEU A 1 84 ? -16.451 10.312 -14.062 1.00 28.25 81 LEU A C 1
ATOM 620 O O . LEU A 1 84 ? -16.225 10.346 -12.855 1.00 28.51 81 LEU A O 1
ATOM 625 N N . LYS A 1 85 ? -15.548 9.922 -14.951 1.00 29.51 82 LYS A N 1
ATOM 626 C CA . LYS A 1 85 ? -14.191 9.579 -14.548 1.00 31.43 82 LYS A CA 1
ATOM 627 C C . LYS A 1 85 ? -13.452 10.783 -13.947 1.00 32.25 82 LYS A C 1
ATOM 628 O O . LYS A 1 85 ? -12.460 10.621 -13.235 1.00 35.65 82 LYS A O 1
ATOM 630 N N . ALA A 1 86 ? -13.942 11.986 -14.225 1.00 29.50 83 ALA A N 1
ATOM 631 C CA . ALA A 1 86 ? -13.328 13.196 -13.696 1.00 30.40 83 ALA A CA 1
ATOM 632 C C . ALA A 1 86 ? -13.752 13.479 -12.263 1.00 30.46 83 ALA A C 1
ATOM 633 O O . ALA A 1 86 ? -13.201 14.359 -11.608 1.00 31.66 83 ALA A O 1
ATOM 635 N N . LEU A 1 87 ? -14.730 12.729 -11.776 1.00 30.23 84 LEU A N 1
ATOM 636 C CA . LEU A 1 87 ? -15.300 13.002 -10.467 1.00 32.28 84 LEU A CA 1
ATOM 637 C C . LEU A 1 87 ? -14.715 12.074 -9.420 1.00 36.07 84 LEU A C 1
ATOM 638 O O . LEU A 1 87 ? -14.131 11.049 -9.754 1.00 40.38 84 LEU A O 1
ATOM 643 N N . ASP A 1 88 ? -14.861 12.440 -8.152 1.00 40.54 85 ASP A N 1
ATOM 644 C CA . ASP A 1 88 ? -14.443 11.572 -7.060 1.00 40.75 85 ASP A CA 1
ATOM 645 C C . ASP A 1 88 ? -15.680 10.890 -6.489 1.00 44.26 85 ASP A C 1
ATOM 646 O O . ASP A 1 88 ? -16.786 11.430 -6.578 1.00 43.28 85 ASP A O 1
ATOM 647 N N . ASN A 1 89 ? -15.498 9.700 -5.922 1.00 43.92 86 ASN A N 1
ATOM 648 C CA . ASN A 1 89 ? -16.581 9.006 -5.227 1.00 41.67 86 ASN A CA 1
ATOM 649 C C . ASN A 1 89 ? -17.09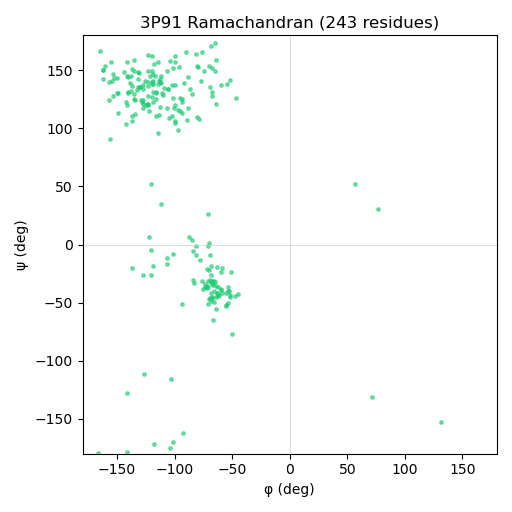7 9.869 -4.081 1.00 42.81 86 ASN A C 1
ATOM 650 O O . ASN A 1 89 ? -18.206 9.689 -3.594 1.00 42.91 86 ASN A O 1
ATOM 655 N N . ASP A 1 90 ? -16.263 10.813 -3.665 1.00 47.57 87 ASP A N 1
ATOM 656 C CA . ASP A 1 90 ? -16.541 11.679 -2.531 1.00 49.22 87 ASP A CA 1
ATOM 657 C C . ASP A 1 90 ? -17.632 12.694 -2.825 1.00 50.26 87 ASP A C 1
ATOM 658 O O . ASP A 1 90 ? -18.441 13.020 -1.955 1.00 53.06 87 ASP A O 1
ATOM 663 N N . CYS A 1 91 ? -17.641 13.193 -4.056 1.00 47.95 88 CYS A N 1
ATOM 664 C CA . CYS A 1 91 ? -18.379 14.407 -4.399 1.00 47.00 88 CYS A CA 1
ATOM 665 C C . CYS A 1 91 ? -19.898 14.277 -4.340 1.00 42.67 88 CYS A C 1
ATOM 666 O O . CYS A 1 91 ? -20.438 13.180 -4.192 1.00 45.92 88 CYS A O 1
ATOM 669 N N . GLY A 1 92 ? -20.571 15.418 -4.462 1.00 37.65 89 GLY A N 1
ATOM 670 C CA . GLY A 1 92 ? -22.018 15.465 -4.490 1.00 34.28 89 GLY A CA 1
ATOM 671 C C . GLY A 1 92 ? -22.484 15.578 -5.922 1.00 33.07 89 GLY A C 1
ATOM 672 O O . GLY A 1 92 ? -22.391 16.638 -6.535 1.00 34.00 89 GLY A O 1
ATOM 673 N N . LEU A 1 93 ? -22.991 14.479 -6.462 1.00 29.53 90 LEU A N 1
ATOM 674 C CA . LEU A 1 93 ? -23.318 14.433 -7.876 1.00 28.13 90 LEU A CA 1
ATOM 675 C C . LEU A 1 93 ? -24.780 14.790 -8.141 1.00 27.62 90 LEU A C 1
ATOM 676 O O . LEU A 1 93 ? -25.696 14.183 -7.587 1.00 26.41 90 LEU A O 1
ATOM 681 N N . ILE A 1 94 ? -24.985 15.779 -9.002 1.00 25.95 91 ILE A N 1
ATOM 682 C CA . ILE A 1 94 ? -26.317 16.245 -9.320 1.00 23.54 91 ILE A CA 1
ATOM 683 C C . ILE A 1 94 ? -26.531 16.215 -10.817 1.00 23.80 91 ILE A C 1
ATOM 684 O O . ILE A 1 94 ? -25.634 16.534 -11.595 1.00 21.97 91 ILE A O 1
ATOM 689 N N . LEU A 1 95 ? -27.733 15.814 -11.206 1.00 23.21 92 LEU A N 1
ATOM 690 C CA . LEU A 1 95 ? -28.149 15.825 -12.595 1.00 23.25 92 LEU A CA 1
ATOM 691 C C . LEU A 1 95 ? -29.276 16.829 -12.750 1.00 24.35 92 LEU A C 1
ATOM 692 O O . LEU A 1 95 ? -30.159 16.909 -11.900 1.00 24.58 92 LEU A O 1
ATOM 697 N N . ASP A 1 96 ? -29.242 17.601 -13.829 1.00 23.37 93 ASP A N 1
ATOM 698 C CA . ASP A 1 96 ? -30.303 18.551 -14.107 1.00 23.75 93 ASP A CA 1
ATOM 699 C C . ASP A 1 96 ? -30.627 18.541 -15.586 1.00 24.80 93 ASP A C 1
ATOM 700 O O . ASP A 1 96 ? -29.728 18.449 -16.423 1.00 23.53 93 ASP A O 1
ATOM 705 N N . VAL A 1 97 ? -31.919 18.614 -15.897 1.00 21.97 94 VAL A N 1
ATOM 706 C CA . VAL A 1 97 ? -32.361 18.977 -17.236 1.00 24.17 94 VAL A CA 1
ATOM 707 C C . VAL A 1 97 ? -33.285 20.193 -17.156 1.00 27.71 94 VAL A C 1
ATOM 708 O O . VAL A 1 97 ? -34.313 20.158 -16.488 1.00 30.04 94 VAL A O 1
ATOM 712 N N . LYS A 1 98 ? -32.898 21.276 -17.820 1.00 29.12 95 LYS A N 1
ATOM 713 C CA . LYS A 1 98 ? -33.662 22.514 -17.779 1.00 27.59 95 LYS A CA 1
ATOM 714 C C . LYS A 1 98 ? -35.000 22.315 -18.467 1.00 30.11 95 LYS A C 1
ATOM 715 O O . LYS A 1 98 ? -36.045 22.395 -17.828 1.00 30.74 95 LYS A O 1
ATOM 716 N N . LYS A 1 99 ? -34.962 22.054 -19.771 1.00 34.62 96 LYS A N 1
ATOM 717 C CA . LYS A 1 99 ? -36.177 21.857 -20.565 1.00 39.03 96 LYS A CA 1
ATOM 718 C C . LYS A 1 99 ? -35.989 20.744 -21.599 1.00 44.19 96 LYS A C 1
ATOM 719 O O . LYS A 1 99 ? -35.588 19.632 -21.259 1.00 44.36 96 LYS A O 1
ATOM 720 N N . VAL A 1 100 ? -36.283 21.041 -22.861 1.00 49.09 97 VAL A N 1
ATOM 721 C CA . VAL A 1 100 ? -36.048 20.083 -23.943 1.00 49.78 97 VAL A CA 1
ATOM 722 C C . VAL A 1 100 ? -34.924 20.567 -24.865 1.00 49.26 97 VAL A C 1
ATOM 723 O O . VAL A 1 100 ? -34.954 20.330 -26.074 1.00 47.69 97 VAL A O 1
ATOM 724 N N . ASP A 1 101 ? -33.932 21.238 -24.279 1.00 49.41 98 ASP A N 1
ATOM 725 C CA . ASP A 1 101 ? -32.839 21.847 -25.033 1.00 40.44 98 ASP A CA 1
ATOM 726 C C . ASP A 1 101 ? -31.654 20.916 -25.299 1.00 38.25 98 ASP A C 1
ATOM 727 O O . ASP A 1 101 ? -30.622 21.351 -25.809 1.00 38.75 98 ASP A O 1
ATOM 728 N N . ASP A 1 102 ? -31.793 19.645 -24.936 1.00 35.60 99 ASP A N 1
ATOM 729 C CA . ASP A 1 102 ? -30.836 18.616 -25.346 1.00 32.60 99 ASP A CA 1
ATOM 730 C C . ASP A 1 102 ? -29.490 18.569 -24.608 1.00 30.99 99 ASP A C 1
ATOM 731 O O . ASP A 1 102 ? -28.485 18.167 -25.190 1.00 28.27 99 ASP A O 1
ATOM 732 N N . ALA A 1 103 ? -29.473 18.961 -23.335 1.00 31.09 100 ALA A N 1
ATOM 733 C CA . ALA A 1 103 ? -28.261 18.882 -22.521 1.00 26.50 100 ALA A CA 1
ATOM 734 C C . ALA A 1 103 ? -28.556 18.444 -21.089 1.00 24.39 100 ALA A C 1
ATOM 735 O O . ALA A 1 103 ? -29.441 18.990 -20.435 1.00 24.34 100 ALA A O 1
ATOM 737 N N . VAL A 1 104 ? -27.811 17.453 -20.612 1.00 23.18 101 VAL A N 1
ATOM 738 C CA . VAL A 1 104 ? -27.882 17.040 -19.218 1.00 23.85 101 VAL A CA 1
ATOM 739 C C . VAL A 1 104 ? -26.724 17.638 -18.425 1.00 25.31 101 VAL A C 1
ATOM 740 O O . VAL A 1 104 ? -25.548 17.394 -18.708 1.00 24.23 101 VAL A O 1
ATOM 744 N N . LEU A 1 105 ? -27.074 18.427 -17.423 1.00 25.14 102 LEU A N 1
ATOM 745 C CA . LEU A 1 105 ? -26.079 19.075 -16.600 1.00 24.77 102 LEU A CA 1
ATOM 746 C C . LEU A 1 105 ? -25.682 18.197 -15.441 1.00 25.30 102 LEU A C 1
ATOM 747 O O . LEU A 1 105 ? -26.513 17.880 -14.595 1.00 24.46 102 LEU A O 1
ATOM 752 N N . SER A 1 106 ? -24.407 17.811 -15.414 1.00 25.20 103 SER A N 1
ATOM 753 C CA . SER A 1 106 ? -23.839 17.091 -14.281 1.00 25.04 103 SER A CA 1
ATOM 754 C C . SER A 1 106 ? -23.081 18.079 -13.406 1.00 25.04 103 SER A C 1
ATOM 755 O O . SER A 1 106 ? -22.360 18.940 -13.905 1.00 25.02 103 SER A O 1
ATOM 758 N N . ILE A 1 107 ? -23.239 17.953 -12.096 1.00 24.59 104 ILE A N 1
ATOM 759 C CA . ILE A 1 107 ? -22.582 18.873 -11.189 1.00 23.65 104 ILE A CA 1
ATOM 760 C C . ILE A 1 107 ? -21.930 18.180 -9.998 1.00 28.79 104 ILE A C 1
ATOM 761 O O . ILE A 1 107 ? -22.576 17.424 -9.277 1.00 27.79 104 ILE A O 1
ATOM 766 N N . THR A 1 108 ? -20.636 18.441 -9.821 1.00 29.62 105 THR A N 1
ATOM 767 C CA . THR A 1 108 ? -19.875 17.974 -8.668 1.00 31.95 105 THR A CA 1
ATOM 768 C C . THR A 1 108 ? -19.704 19.108 -7.672 1.00 31.00 105 THR A C 1
ATOM 769 O O . THR A 1 108 ? -19.222 20.176 -8.030 1.00 35.13 105 THR A O 1
ATOM 773 N N . SER A 1 109 ? -20.089 18.876 -6.424 1.00 32.02 106 SER A N 1
ATOM 774 C CA . SER A 1 109 ? -19.873 19.854 -5.368 1.00 34.80 106 SER A CA 1
ATOM 775 C C . SER A 1 109 ? -18.796 19.368 -4.416 1.00 39.52 106 SER A C 1
ATOM 776 O O . SER A 1 109 ? -18.800 18.202 -4.010 1.00 41.28 106 SER A O 1
ATOM 779 N N . GLU A 1 110 ? -17.875 20.263 -4.066 1.00 35.61 107 GLU A N 1
ATOM 780 C CA . GLU A 1 110 ? -16.766 19.917 -3.188 1.00 34.89 107 GLU A CA 1
ATOM 781 C C . GLU A 1 110 ? -16.688 20.863 -1.997 1.00 37.76 107 GLU A C 1
ATOM 782 O O . GLU A 1 110 ? -15.700 20.859 -1.259 1.00 42.20 107 GLU A O 1
ATOM 783 N N . ASN A 1 113 ? -14.196 23.025 -1.659 1.00 34.11 110 ASN A N 1
ATOM 784 C CA . ASN A 1 113 ? -14.246 24.404 -2.132 1.00 34.56 110 ASN A CA 1
ATOM 785 C C . ASN A 1 113 ? -14.196 24.462 -3.654 1.00 36.46 110 ASN A C 1
ATOM 786 O O . ASN A 1 113 ? -13.748 25.450 -4.238 1.00 33.82 110 ASN A O 1
ATOM 787 N N . LYS A 1 114 ? -14.655 23.386 -4.288 1.00 38.66 111 LYS A N 1
ATOM 788 C CA . LYS A 1 114 ? -14.674 23.291 -5.742 1.00 35.60 111 LYS A CA 1
ATOM 789 C C . LYS A 1 114 ? -16.034 22.841 -6.268 1.00 35.62 111 LYS A C 1
ATOM 790 O O . LYS A 1 114 ? -16.745 22.075 -5.624 1.00 38.26 111 LYS A O 1
ATOM 796 N N . THR A 1 115 ? -16.392 23.320 -7.450 1.00 32.94 112 THR A N 1
ATOM 797 C CA . THR A 1 115 ? -17.602 22.861 -8.107 1.00 30.26 112 THR A CA 1
ATOM 798 C C . THR A 1 115 ? -17.376 22.709 -9.601 1.00 30.04 112 THR A C 1
ATOM 799 O O . THR A 1 115 ? -16.854 23.606 -10.255 1.00 31.07 112 THR A O 1
ATOM 803 N N . MET A 1 116 ? -17.778 21.570 -10.142 1.00 28.08 113 MET A N 1
ATOM 804 C CA . MET A 1 116 ? -17.611 21.324 -11.560 1.00 26.19 113 MET A CA 1
ATOM 805 C C . MET A 1 116 ? -18.967 21.172 -12.230 1.00 28.37 113 MET A C 1
ATOM 806 O O . MET A 1 116 ? -19.827 20.434 -11.756 1.00 30.48 113 MET A O 1
ATOM 811 N N . LYS A 1 117 ? -19.171 21.890 -13.325 1.00 25.91 114 LYS A N 1
ATOM 812 C CA . LYS A 1 117 ? -20.420 21.784 -14.049 1.00 23.50 114 LYS A CA 1
ATOM 813 C C . LYS A 1 117 ? -20.132 21.385 -15.478 1.00 25.98 114 LYS A C 1
ATOM 814 O O . LYS A 1 117 ? -19.315 21.999 -16.156 1.00 26.68 114 LYS A O 1
ATOM 816 N N . PHE A 1 118 ? -20.803 20.339 -15.930 1.00 26.92 115 PHE A N 1
ATOM 817 C CA . PHE A 1 118 ? -20.653 19.891 -17.299 1.00 26.58 115 PHE A CA 1
ATOM 818 C C . PHE A 1 118 ? -21.993 19.978 -17.989 1.00 27.21 115 PHE A C 1
ATOM 819 O O . PHE A 1 118 ? -23.023 19.686 -17.391 1.00 28.37 115 PHE A O 1
ATOM 82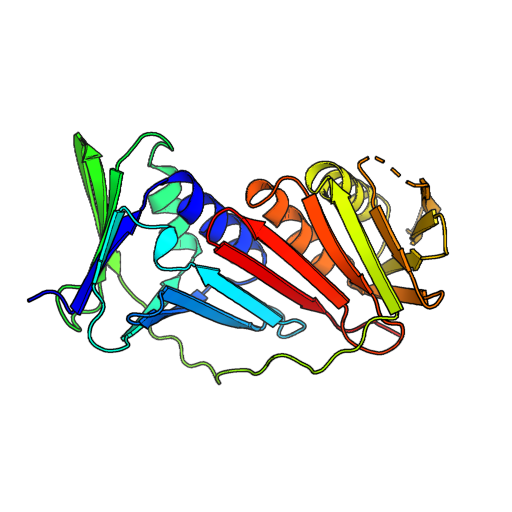7 N N . GLY A 1 119 ? -21.973 20.401 -19.245 1.00 27.54 116 GLY A N 1
ATOM 828 C CA . GLY A 1 119 ? -23.123 20.267 -20.111 1.00 24.21 116 GLY A CA 1
ATOM 829 C C . GLY A 1 119 ? -22.841 19.135 -21.077 1.00 26.15 116 GLY A C 1
ATOM 830 O O . GLY A 1 119 ? -21.991 19.261 -21.951 1.00 26.88 116 GLY A O 1
ATOM 831 N N . LEU A 1 120 ? -23.530 18.014 -20.902 1.00 25.86 117 LEU A N 1
ATOM 832 C CA . LEU A 1 120 ? -23.412 16.904 -21.833 1.00 25.59 117 LEU A CA 1
ATOM 833 C C . LEU A 1 120 ? -24.488 16.986 -22.907 1.00 27.94 117 LEU A C 1
ATOM 834 O O . LEU A 1 120 ? -25.674 17.007 -22.600 1.00 28.57 117 LEU A O 1
ATOM 839 N N . ASN A 1 121 ? -24.074 17.031 -24.167 1.00 30.02 118 ASN A N 1
ATOM 840 C CA . ASN A 1 121 ? -25.023 17.052 -25.270 1.00 28.25 118 ASN A CA 1
ATOM 841 C C . ASN A 1 121 ? -25.756 15.733 -25.339 1.00 28.51 118 ASN A C 1
ATOM 842 O O . ASN A 1 121 ? -25.134 14.682 -25.363 1.00 28.98 118 ASN A O 1
ATOM 847 N N . LEU A 1 122 ? -27.079 15.787 -25.364 1.00 28.57 119 LEU A N 1
ATOM 848 C CA . LEU A 1 122 ? -27.866 14.573 -25.483 1.00 29.71 119 LEU A CA 1
ATOM 849 C C . LEU A 1 122 ? -27.943 14.140 -26.935 1.00 33.24 119 LEU A C 1
ATOM 850 O O . LEU A 1 122 ? -27.661 14.916 -27.851 1.00 36.17 119 LEU A O 1
ATOM 855 N N . VAL A 1 123 ? -28.336 12.891 -27.133 1.00 34.42 120 VAL A N 1
ATOM 856 C CA . VAL A 1 123 ? -28.404 12.303 -28.453 1.00 35.74 120 VAL A CA 1
ATOM 857 C C . VAL A 1 123 ? -29.829 11.861 -28.776 1.00 38.29 120 VAL A C 1
ATOM 858 O O . VAL A 1 123 ? -30.678 11.731 -27.886 1.00 38.42 120 VAL A O 1
ATOM 862 N N . ASP A 1 124 ? -30.090 11.653 -30.061 1.00 40.04 121 ASP A N 1
ATOM 863 C CA . ASP A 1 124 ? -31.346 11.070 -30.496 1.00 38.47 121 ASP A CA 1
ATOM 864 C C . ASP A 1 124 ? -31.171 9.577 -30.680 1.00 40.80 121 ASP A C 1
ATOM 865 O O . ASP A 1 124 ? -30.422 9.126 -31.544 1.00 42.38 121 ASP A O 1
ATOM 870 N N . ILE A 1 125 ? -31.863 8.811 -29.852 1.00 39.01 122 ILE A N 1
ATOM 871 C CA . ILE A 1 125 ? -31.791 7.370 -29.936 1.00 37.93 122 ILE A CA 1
ATOM 872 C C . ILE A 1 125 ? -33.136 6.821 -30.368 1.00 41.84 122 ILE A C 1
ATOM 873 O O . ILE A 1 125 ? -34.119 6.903 -29.635 1.00 41.73 122 ILE A O 1
ATOM 878 N N . GLU A 1 126 ? -33.182 6.291 -31.583 1.00 45.47 123 GLU A N 1
ATOM 879 C CA . GLU A 1 126 ? -34.413 5.727 -32.116 1.00 47.16 123 GLU A CA 1
ATOM 880 C C . GLU A 1 126 ? -34.380 4.226 -31.889 1.00 52.65 123 GLU A C 1
ATOM 881 O O . GLU A 1 126 ? -33.750 3.489 -32.646 1.00 55.75 123 GLU A O 1
ATOM 882 N N . ALA A 1 127 ? -35.046 3.775 -30.834 1.00 52.02 124 ALA A N 1
ATOM 883 C CA . ALA A 1 127 ? -34.989 2.370 -30.462 1.00 52.08 124 ALA A CA 1
ATOM 884 C C . ALA A 1 127 ? -36.360 1.854 -30.075 1.00 52.30 124 ALA A C 1
ATOM 885 O O . ALA A 1 127 ? -37.113 2.524 -29.361 1.00 52.60 124 ALA A O 1
ATOM 886 N N . GLU A 1 128 ? -36.686 0.662 -30.562 1.00 50.10 125 GLU A N 1
ATOM 887 C CA . GLU A 1 128 ? -37.918 0.005 -30.164 1.00 45.99 125 GLU A CA 1
ATOM 888 C C . GLU A 1 128 ? -37.754 -0.361 -28.699 1.00 44.55 125 GLU A C 1
ATOM 889 O O . GLU A 1 128 ? -36.717 -0.905 -28.310 1.00 45.79 125 GLU A O 1
ATOM 890 N N . SER A 1 129 ? -38.756 -0.034 -27.886 1.00 37.91 126 SER A N 1
ATOM 891 C CA . SER A 1 129 ? -38.761 -0.461 -26.496 1.00 36.38 126 SER A CA 1
ATOM 892 C C . SER A 1 129 ? -38.859 -1.976 -26.480 1.00 37.54 126 SER A C 1
ATOM 893 O O . SER A 1 129 ? -39.451 -2.575 -27.379 1.00 37.06 126 SER A O 1
ATOM 896 N N . VAL A 1 130 ? -38.272 -2.595 -25.465 1.00 35.23 127 VAL A N 1
ATOM 897 C CA . VAL A 1 130 ? -38.215 -4.047 -25.410 1.00 31.59 127 VAL A CA 1
ATOM 898 C C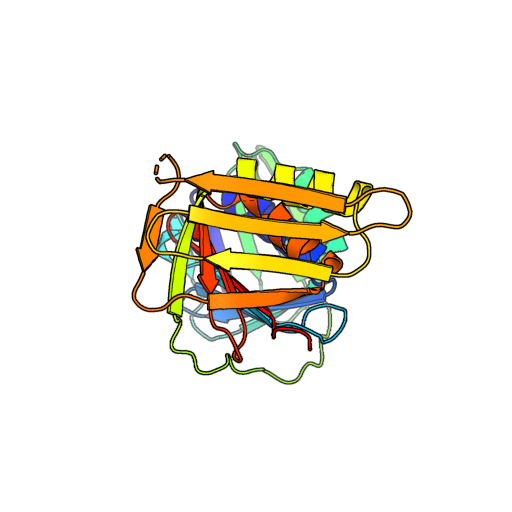 . VAL A 1 130 ? -38.852 -4.582 -24.136 1.00 32.37 127 VAL A C 1
ATOM 899 O O . VAL A 1 130 ? -39.066 -3.840 -23.170 1.00 34.54 127 VAL A O 1
ATOM 903 N N . GLU A 1 131 ? -39.159 -5.874 -24.150 1.00 28.76 128 GLU A N 1
ATOM 904 C CA . GLU A 1 131 ? -39.796 -6.526 -23.019 1.00 27.26 128 GLU A CA 1
ATOM 905 C C . GLU A 1 131 ? -38.937 -7.689 -22.559 1.00 25.07 128 GLU A C 1
ATOM 906 O O . GLU A 1 131 ? -38.384 -8.423 -23.371 1.00 23.11 128 GLU A O 1
ATOM 912 N N . ILE A 1 132 ? -38.832 -7.854 -21.249 1.00 24.77 129 ILE A N 1
ATOM 913 C CA . ILE A 1 132 ? -38.087 -8.967 -20.689 1.00 24.22 129 ILE A CA 1
ATOM 914 C C . ILE A 1 132 ? -38.795 -10.288 -20.992 1.00 21.99 129 ILE A C 1
ATOM 915 O O . ILE A 1 132 ? -40.008 -10.326 -21.178 1.00 23.74 129 ILE A O 1
ATOM 920 N N . PRO A 1 133 ? -38.027 -11.376 -21.077 1.00 21.25 130 PRO A N 1
ATOM 921 C CA . PRO A 1 133 ? -38.632 -12.677 -21.341 1.00 20.46 130 PRO A CA 1
ATOM 922 C C . PRO A 1 133 ? -39.312 -13.242 -20.098 1.00 23.96 130 PRO A C 1
ATOM 923 O O . PRO A 1 133 ? -39.088 -12.744 -18.993 1.00 24.02 130 PRO A O 1
ATOM 927 N N . GLU A 1 134 ? -40.146 -14.263 -20.282 1.00 23.22 131 GLU A N 1
ATOM 928 C CA . GLU A 1 134 ? -40.736 -14.971 -19.156 1.00 23.99 131 GLU A CA 1
ATOM 929 C C . GLU A 1 134 ? -39.834 -16.140 -18.812 1.00 22.86 131 GLU A C 1
ATOM 930 O O . GLU A 1 134 ? -39.319 -16.810 -19.706 1.00 21.78 131 GLU A O 1
ATOM 936 N N . LEU A 1 135 ? -39.643 -16.369 -17.516 1.00 23.56 132 LEU A N 1
ATOM 937 C CA . LEU A 1 135 ? -38.736 -17.400 -17.029 1.00 25.32 132 LEU A CA 1
ATOM 938 C C . LEU A 1 135 ? -39.313 -18.188 -15.871 1.00 26.23 132 LEU A C 1
ATOM 939 O O . LEU A 1 135 ? -40.107 -17.683 -15.076 1.00 27.69 132 LEU A O 1
ATOM 944 N N . GLN A 1 136 ? -38.880 -19.433 -15.771 1.00 27.57 133 GLN A N 1
ATOM 945 C CA . GLN A 1 136 ? -38.938 -20.149 -14.510 1.00 29.70 133 GLN A CA 1
ATOM 946 C C . GLN A 1 136 ? -37.678 -20.970 -14.435 1.00 26.95 133 GLN A C 1
ATOM 947 O O . GLN A 1 136 ? -37.543 -21.982 -15.115 1.00 33.46 133 GLN A O 1
ATOM 953 N N . SER A 1 137 ? -36.736 -20.506 -13.625 1.00 30.12 134 SER A N 1
ATOM 954 C CA . SER A 1 137 ? -35.388 -21.067 -13.628 1.00 28.38 134 SER A CA 1
ATOM 955 C C . SER A 1 137 ? -35.290 -22.369 -12.845 1.00 27.62 134 SER A C 1
ATOM 956 O O . SER A 1 137 ? -36.065 -22.606 -11.920 1.00 30.97 134 SER A O 1
ATOM 959 N N . ASP A 1 138 ? -34.335 -23.209 -13.238 1.00 32.44 135 ASP A N 1
ATOM 960 C CA . ASP A 1 138 ? -34.090 -24.504 -12.598 1.00 30.94 135 ASP A CA 1
ATOM 961 C C . ASP A 1 138 ? -33.201 -24.365 -11.369 1.00 30.95 135 ASP A C 1
ATOM 962 O O . ASP A 1 138 ? -33.304 -25.144 -10.426 1.00 31.11 135 ASP A O 1
ATOM 967 N N . ALA A 1 139 ? -32.321 -23.370 -11.393 1.00 30.67 136 ALA A N 1
ATOM 968 C CA . ALA A 1 139 ? -31.433 -23.104 -10.270 1.00 28.46 136 ALA A CA 1
ATOM 969 C C . ALA A 1 139 ? -31.028 -21.642 -10.235 1.00 28.65 136 ALA A C 1
ATOM 970 O O . ALA A 1 139 ? -30.886 -21.001 -11.276 1.00 28.41 136 ALA A O 1
ATOM 972 N N . ILE A 1 140 ? -30.846 -21.120 -9.027 1.00 28.55 137 ILE A N 1
ATOM 973 C CA . ILE A 1 140 ? -30.421 -19.741 -8.839 1.00 27.63 137 ILE A CA 1
ATOM 974 C C . ILE A 1 140 ? -29.130 -19.709 -8.042 1.00 27.93 137 ILE A C 1
ATOM 975 O O . ILE A 1 140 ? -29.094 -20.091 -6.877 1.00 28.36 137 ILE A O 1
ATOM 980 N N . ILE A 1 141 ? -28.069 -19.240 -8.682 1.00 26.62 138 ILE A N 1
ATOM 981 C CA . ILE A 1 141 ? -26.755 -19.271 -8.077 1.00 25.60 138 ILE A CA 1
ATOM 982 C C . ILE A 1 141 ? -26.304 -17.904 -7.615 1.00 25.86 138 ILE A C 1
ATOM 983 O O . ILE A 1 141 ? -26.418 -16.925 -8.339 1.00 27.47 138 ILE A O 1
ATOM 988 N N . THR A 1 142 ? -25.786 -17.851 -6.398 1.00 28.88 139 THR A N 1
ATOM 989 C CA . THR A 1 142 ? -25.255 -16.619 -5.844 1.00 28.32 139 THR A CA 1
ATOM 990 C C . THR A 1 142 ? -23.809 -16.851 -5.449 1.00 31.89 139 THR A C 1
ATOM 991 O O . THR A 1 142 ? -23.475 -17.869 -4.851 1.00 34.08 139 THR A O 1
ATOM 995 N N . LEU A 1 143 ? -22.957 -15.892 -5.784 1.00 29.72 140 LEU A N 1
ATOM 996 C CA . LEU A 1 143 ? -21.534 -16.091 -5.713 1.00 25.50 140 LEU A CA 1
ATOM 997 C C . LEU A 1 143 ? -20.874 -14.732 -5.724 1.00 26.54 140 LEU A C 1
ATOM 998 O O . LEU A 1 143 ? -21.421 -13.795 -6.288 1.00 27.39 140 LEU A O 1
ATOM 1003 N N . SER A 1 144 ? -19.716 -14.617 -5.085 1.00 27.76 141 SER A N 1
ATOM 1004 C CA . SER A 1 144 ? -18.925 -13.394 -5.157 1.00 24.72 141 SER A CA 1
ATOM 1005 C C . SER A 1 144 ? -18.832 -12.937 -6.607 1.00 26.10 141 SER A C 1
ATOM 1006 O O . SER A 1 144 ? -18.442 -13.705 -7.482 1.00 28.41 141 SER A O 1
ATOM 1009 N N . SER A 1 145 ? -19.204 -11.690 -6.865 1.00 22.92 142 SER A N 1
ATOM 1010 C CA . SER A 1 145 ? -19.179 -11.162 -8.220 1.00 23.22 142 SER A CA 1
ATOM 1011 C C . SER A 1 145 ? -17.749 -10.997 -8.713 1.00 26.97 142 SER A C 1
ATOM 1012 O O . SER A 1 145 ? -17.480 -11.103 -9.910 1.00 28.41 142 SER A O 1
ATOM 1015 N N . ALA A 1 146 ? -16.836 -10.728 -7.783 1.00 25.61 143 ALA A N 1
ATOM 1016 C CA . ALA A 1 146 ? -15.430 -10.549 -8.114 1.00 23.26 143 ALA A CA 1
ATOM 1017 C C . ALA A 1 146 ? -14.756 -11.875 -8.474 1.00 26.09 143 ALA A C 1
ATOM 1018 O O . ALA A 1 146 ? -13.892 -11.920 -9.350 1.00 26.25 143 ALA A O 1
ATOM 1020 N N . GLU A 1 147 ? -15.148 -12.951 -7.798 1.00 26.46 144 GLU A N 1
ATOM 1021 C CA . GLU A 1 147 ? -14.639 -14.278 -8.135 1.00 26.15 144 GLU A CA 1
ATOM 1022 C C . GLU A 1 147 ? -15.246 -14.735 -9.449 1.00 24.79 144 GLU A C 1
ATOM 1023 O O . GLU A 1 147 ? -14.591 -15.394 -10.251 1.00 25.48 144 GLU A O 1
ATOM 1025 N N . PHE A 1 148 ? -16.500 -14.374 -9.678 1.00 25.08 145 PHE A N 1
ATOM 1026 C CA . PHE A 1 148 ? -17.126 -14.705 -10.947 1.00 25.88 145 PHE A CA 1
ATOM 1027 C C . PHE A 1 148 ? -16.474 -13.961 -12.111 1.00 25.69 145 PHE A C 1
ATOM 1028 O O . PHE A 1 148 ? -16.361 -14.487 -13.219 1.00 24.57 145 PHE A O 1
ATOM 1036 N N . LEU A 1 149 ? -16.047 -12.732 -11.862 1.00 24.91 146 LEU A N 1
ATOM 1037 C CA . LEU A 1 149 ? -15.384 -11.965 -12.899 1.00 23.96 146 LEU A CA 1
ATOM 1038 C C . LEU A 1 149 ? -14.034 -12.591 -13.235 1.00 25.74 146 LEU A C 1
ATOM 1039 O O . LEU A 1 149 ? -13.671 -12.743 -14.404 1.00 25.32 146 LEU A O 1
ATOM 1044 N N . LYS A 1 150 ? -13.289 -12.954 -12.203 1.00 25.85 147 LYS A N 1
ATOM 1045 C CA . LYS A 1 150 ? -11.982 -13.561 -12.403 1.00 25.98 147 LYS A CA 1
ATOM 1046 C C . LYS A 1 150 ? -12.115 -14.725 -13.361 1.00 26.49 147 LYS A C 1
ATOM 1047 O O . LYS A 1 150 ? -11.310 -14.901 -14.278 1.00 24.76 147 LYS A O 1
ATOM 1053 N N . ILE A 1 151 ? -13.158 -15.513 -13.136 1.00 26.40 148 ILE A N 1
ATOM 1054 C CA . ILE A 1 151 ? -13.372 -16.718 -13.900 1.00 24.37 148 ILE A CA 1
ATOM 1055 C C . ILE A 1 151 ? -13.661 -16.392 -15.348 1.00 23.91 148 ILE A C 1
ATOM 1056 O O . ILE A 1 151 ? -13.054 -16.962 -16.243 1.00 26.29 148 ILE A O 1
ATOM 1061 N N . THR A 1 152 ? -14.584 -15.471 -15.585 1.00 25.04 149 THR A N 1
ATOM 1062 C CA . THR A 1 152 ? -14.869 -15.059 -16.952 1.00 24.32 149 THR A CA 1
ATOM 1063 C C . THR A 1 152 ? -13.572 -14.626 -17.633 1.00 25.05 149 THR A C 1
ATOM 1064 O O . THR A 1 152 ? -13.353 -14.897 -18.814 1.00 25.03 149 THR A O 1
ATOM 1068 N N . LYS A 1 153 ? -12.695 -13.988 -16.862 1.00 26.95 150 LYS A N 1
ATOM 1069 C CA . LYS A 1 153 ? -11.453 -13.440 -17.397 1.00 24.87 150 LYS A CA 1
ATOM 1070 C C . LYS A 1 153 ? -10.500 -14.535 -17.825 1.00 24.49 150 LYS A C 1
ATOM 1071 O O . LYS A 1 153 ? -9.949 -14.499 -18.926 1.00 25.69 150 LYS A O 1
ATOM 1073 N N . ASP A 1 154 ? -10.294 -15.510 -16.953 1.00 24.65 151 ASP A N 1
ATOM 1074 C CA . ASP A 1 154 ? -9.416 -16.616 -17.292 1.00 23.25 151 ASP A CA 1
ATOM 1075 C C . ASP A 1 154 ? -9.979 -17.350 -18.490 1.00 23.84 151 ASP A C 1
ATOM 1076 O O . ASP A 1 154 ? -9.253 -17.696 -19.413 1.00 25.37 151 ASP A O 1
ATOM 1081 N N . PHE A 1 155 ? -11.287 -17.571 -18.471 1.00 23.98 152 PHE A N 1
ATOM 1082 C CA . PHE A 1 155 ? -11.974 -18.267 -19.555 1.00 24.50 152 PHE A CA 1
ATOM 1083 C C . PHE A 1 155 ? -11.838 -17.594 -20.917 1.00 24.17 152 PHE A C 1
ATOM 1084 O O . PHE A 1 155 ? -11.687 -18.272 -21.925 1.00 25.40 152 PHE A O 1
ATOM 1092 N N . SER A 1 156 ? -11.894 -16.265 -20.944 1.00 25.41 153 SER A N 1
ATOM 1093 C CA . SER A 1 156 ? -11.725 -15.517 -22.190 1.00 26.21 153 SER A CA 1
ATOM 1094 C C . SER A 1 156 ? -10.339 -15.746 -22.777 1.00 27.58 153 SER A C 1
ATOM 1095 O O . SER A 1 156 ? -10.169 -15.820 -23.994 1.00 30.23 153 SER A O 1
ATOM 1098 N N . ALA A 1 157 ? -9.352 -15.854 -21.896 1.00 23.82 154 ALA A N 1
ATOM 1099 C CA . ALA A 1 157 ? -7.978 -16.080 -22.306 1.00 25.42 154 ALA A CA 1
ATOM 1100 C C . ALA A 1 157 ? -7.742 -17.507 -22.779 1.00 27.36 154 ALA A C 1
ATOM 1101 O O . ALA A 1 157 ? -6.974 -17.736 -23.712 1.00 32.59 154 ALA A O 1
ATOM 1103 N N . LEU A 1 158 ? -8.404 -18.461 -22.135 1.00 25.63 155 LEU A N 1
ATOM 1104 C CA . LEU A 1 158 ? -8.127 -19.872 -22.360 1.00 23.06 155 LEU A CA 1
ATOM 1105 C C . LEU A 1 158 ? -9.208 -20.583 -23.167 1.00 28.29 155 LEU A C 1
ATOM 1106 O O . LEU A 1 158 ? -9.017 -21.719 -23.607 1.00 29.70 155 LEU A O 1
ATOM 1111 N N . GLY A 1 159 ? -10.346 -19.927 -23.354 1.00 25.86 156 GLY A N 1
ATOM 1112 C CA . GLY A 1 159 ? -11.470 -20.568 -24.004 1.00 28.32 156 GLY A CA 1
ATOM 1113 C C . GLY A 1 159 ? -11.682 -20.140 -25.439 1.00 30.84 156 GLY A C 1
ATOM 1114 O O . GLY A 1 159 ? -10.887 -19.387 -25.998 1.00 33.13 156 GLY A O 1
ATOM 1115 N N . ASP A 1 160 ? -12.763 -20.642 -26.031 1.00 32.57 157 ASP A N 1
ATOM 1116 C CA . ASP A 1 160 ? -13.180 -20.248 -27.372 1.00 32.07 157 ASP A CA 1
ATOM 1117 C C . ASP A 1 160 ? -14.357 -19.275 -27.312 1.00 33.35 157 ASP A C 1
ATOM 1118 O O . ASP A 1 160 ? -14.227 -18.170 -26.793 1.00 36.19 157 ASP A O 1
ATOM 1123 N N . ASP A 1 161 ? -15.505 -19.692 -27.836 1.00 34.07 158 ASP A N 1
ATOM 1124 C CA . ASP A 1 161 ? -16.653 -18.806 -27.983 1.00 28.25 158 ASP A CA 1
ATOM 1125 C C . ASP A 1 161 ? -17.755 -19.100 -26.977 1.00 26.54 158 ASP A C 1
ATOM 1126 O O . ASP A 1 161 ? -18.641 -18.277 -26.766 1.00 27.67 158 ASP A O 1
ATOM 1128 N N . SER A 1 162 ? -17.709 -20.276 -26.364 1.00 27.04 159 SER A N 1
ATOM 1129 C CA . SER A 1 162 ? -18.760 -20.688 -25.441 1.00 25.11 159 SER A CA 1
ATOM 1130 C C . SER A 1 162 ? -18.255 -20.906 -24.023 1.00 25.36 159 SER A C 1
ATOM 1131 O O . SER A 1 162 ? -17.077 -21.172 -23.789 1.00 26.06 159 SER A O 1
ATOM 1133 N N . ILE A 1 163 ? -19.167 -20.779 -23.074 1.00 24.47 160 ILE A N 1
ATOM 1134 C CA . ILE A 1 163 ? -18.907 -21.206 -21.717 1.00 23.88 160 ILE A CA 1
ATOM 1135 C C . ILE A 1 163 ? -20.091 -22.040 -21.275 1.00 23.46 160 ILE A C 1
ATOM 1136 O O . ILE A 1 163 ? -21.236 -21.684 -21.516 1.00 22.79 160 ILE A O 1
ATOM 1141 N N . THR A 1 164 ? -19.816 -23.167 -20.641 1.00 24.09 161 THR A N 1
ATOM 1142 C CA . THR A 1 164 ? -20.886 -24.011 -20.156 1.00 23.16 161 THR A CA 1
ATOM 1143 C C . THR A 1 164 ? -21.005 -23.893 -18.651 1.00 22.91 161 THR A C 1
ATOM 1144 O O . THR A 1 164 ? -20.016 -23.910 -17.930 1.00 22.62 161 THR A O 1
ATOM 1148 N N . ILE A 1 165 ? -22.235 -23.741 -18.190 1.00 23.24 162 ILE A N 1
ATOM 1149 C CA . ILE A 1 165 ? -22.510 -23.563 -16.782 1.00 23.03 162 ILE A CA 1
ATOM 1150 C C . ILE A 1 165 ? -23.491 -24.628 -16.358 1.00 24.17 162 ILE A C 1
ATOM 1151 O O . ILE A 1 165 ? -24.585 -24.725 -16.900 1.00 26.39 162 ILE A O 1
ATOM 1156 N N . GLY A 1 166 ? -23.086 -25.447 -15.402 1.00 24.47 163 GLY A N 1
ATOM 1157 C CA . GLY A 1 166 ? -23.924 -26.529 -14.945 1.00 24.00 163 GLY A CA 1
ATOM 1158 C C . GLY A 1 166 ? -24.149 -26.399 -13.462 1.00 24.18 163 GLY A C 1
ATOM 1159 O O . GLY A 1 166 ? -23.294 -25.893 -12.745 1.00 23.41 163 GLY A O 1
ATOM 1160 N N . CYS A 1 167 ? -25.308 -26.854 -13.005 1.00 28.32 164 CYS A N 1
ATOM 1161 C CA . CYS A 1 167 ? -25.643 -26.782 -11.595 1.00 27.04 164 CYS A CA 1
ATOM 1162 C C . CYS A 1 167 ? -26.252 -28.083 -11.098 1.00 28.51 164 CYS A C 1
ATOM 1163 O O . CYS A 1 167 ? -27.174 -28.617 -11.704 1.00 29.33 164 CYS A O 1
ATOM 1166 N N . THR A 1 168 ? -25.717 -28.587 -9.993 1.00 27.62 165 THR A N 1
ATOM 1167 C CA . THR A 1 168 ? -26.326 -29.705 -9.291 1.00 30.23 165 THR A CA 1
ATOM 1168 C C . THR A 1 168 ? -26.714 -29.247 -7.894 1.00 31.05 165 THR A C 1
ATOM 1169 O O . THR A 1 168 ? -26.644 -28.064 -7.585 1.00 31.85 165 THR A O 1
ATOM 1173 N N . LYS A 1 169 ? -27.130 -30.176 -7.048 1.00 32.04 166 LYS A N 1
ATOM 1174 C CA . LYS A 1 169 ? -27.598 -29.793 -5.729 1.00 32.30 166 LYS A CA 1
ATOM 1175 C C . LYS A 1 169 ? -26.518 -29.074 -4.916 1.00 33.53 166 LYS A C 1
ATOM 1176 O O . LYS A 1 169 ? -26.821 -28.117 -4.209 1.00 32.68 166 LYS A O 1
ATOM 1178 N N . ASN A 1 170 ? -25.262 -29.513 -5.033 1.00 36.01 167 ASN A N 1
ATOM 1179 C CA . ASN A 1 170 ? -24.177 -28.975 -4.196 1.00 33.78 167 ASN A CA 1
ATOM 1180 C C . ASN A 1 170 ? -23.014 -28.328 -4.937 1.00 30.44 167 ASN A C 1
ATOM 1181 O O . ASN A 1 170 ? -22.102 -27.799 -4.312 1.00 32.06 167 ASN A O 1
ATOM 1186 N N . GLU A 1 171 ? -23.033 -28.390 -6.260 1.00 29.12 168 GLU A N 1
ATOM 1187 C CA . GLU A 1 171 ? -21.902 -27.929 -7.039 1.00 29.18 168 GLU A CA 1
ATOM 1188 C C . GLU A 1 171 ? -22.303 -27.207 -8.304 1.00 27.13 168 GLU A C 1
ATOM 1189 O O . GLU A 1 171 ? -23.284 -27.552 -8.952 1.00 26.14 168 GLU A O 1
ATOM 1195 N N . 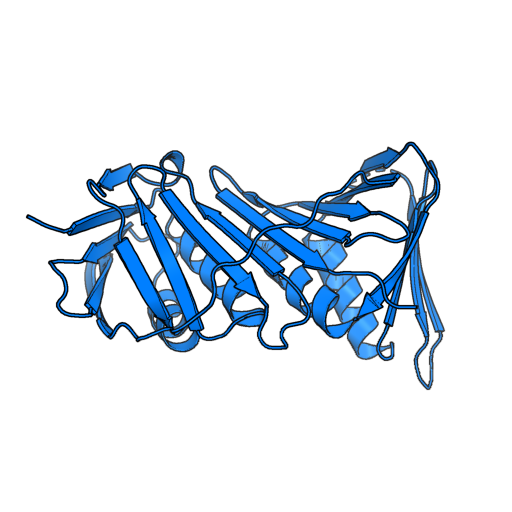VAL A 1 172 ? -21.509 -26.201 -8.646 1.00 26.57 169 VAL A N 1
ATOM 1196 C CA . VAL A 1 172 ? -21.621 -25.511 -9.918 1.00 25.35 169 VAL A CA 1
ATOM 1197 C C . VAL A 1 172 ? -20.390 -25.837 -10.738 1.00 26.17 169 VAL A C 1
ATOM 1198 O O . VAL A 1 172 ? -19.299 -25.976 -10.198 1.00 26.01 169 VAL A O 1
ATOM 1202 N N . THR A 1 173 ? -20.567 -25.948 -12.044 1.00 26.27 170 THR A N 1
ATOM 1203 C CA . THR A 1 173 ? -19.494 -26.370 -12.916 1.00 24.05 170 THR A CA 1
ATOM 1204 C C . THR A 1 173 ? -19.423 -25.442 -14.111 1.00 24.96 170 THR A C 1
ATOM 1205 O O . THR A 1 173 ? -20.442 -25.119 -14.712 1.00 24.05 170 THR A O 1
ATOM 1209 N N . LEU A 1 174 ? -18.215 -24.994 -14.432 1.00 24.88 171 LEU A N 1
ATOM 1210 C CA . LEU A 1 174 ? -18.031 -24.018 -15.490 1.00 23.71 171 LEU A CA 1
ATOM 1211 C C . LEU A 1 174 ? -16.990 -24.529 -16.439 1.00 24.93 171 LEU A C 1
ATOM 1212 O O . LEU A 1 174 ? -15.862 -24.800 -16.045 1.00 27.66 171 LEU A O 1
ATOM 1217 N N . THR A 1 175 ? -17.371 -24.649 -17.699 1.00 25.87 172 THR A N 1
ATOM 1218 C CA . THR A 1 175 ? -16.524 -25.293 -18.680 1.00 24.63 172 THR A CA 1
ATOM 1219 C C . THR A 1 175 ? -16.341 -24.458 -19.944 1.00 25.49 172 THR A C 1
ATOM 1220 O O . THR A 1 175 ? -17.291 -23.874 -20.459 1.00 26.33 172 THR A O 1
ATOM 1224 N N . THR A 1 176 ? -15.101 -24.393 -20.415 1.00 25.41 173 THR A N 1
ATOM 1225 C CA . THR A 1 176 ? -14.792 -23.908 -21.753 1.00 26.18 173 THR A CA 1
ATOM 1226 C C . THR A 1 176 ? -13.625 -24.728 -22.314 1.00 29.49 173 THR A C 1
ATOM 1227 O O . THR A 1 176 ? -12.782 -25.217 -21.560 1.00 29.17 173 THR A O 1
ATOM 1231 N N . LYS A 1 177 ? -13.608 -24.911 -23.631 1.00 31.58 174 LYS A N 1
ATOM 1232 C CA . LYS A 1 177 ? -12.544 -25.638 -24.313 1.00 28.50 174 LYS A CA 1
ATOM 1233 C C . LYS A 1 177 ? -11.992 -24.770 -25.432 1.00 31.70 174 LYS A C 1
ATOM 1234 O O . LYS A 1 177 ? -12.716 -24.415 -26.358 1.00 34.68 174 LYS A O 1
ATOM 1236 N N . GLY A 1 178 ? -10.712 -24.421 -25.341 1.00 32.86 175 GLY A N 1
ATOM 1237 C CA . GLY A 1 178 ? -10.056 -23.625 -26.364 1.00 29.90 175 GLY A CA 1
ATOM 1238 C C . GLY A 1 178 ? -9.191 -24.443 -27.308 1.00 32.64 175 GLY A C 1
ATOM 1239 O O . GLY A 1 178 ? -9.224 -25.676 -27.305 1.00 29.53 175 GLY A O 1
ATOM 1240 N N . ALA A 1 179 ? -8.403 -23.746 -28.120 1.00 35.36 176 ALA A N 1
ATOM 1241 C CA . ALA A 1 179 ? -7.576 -24.396 -29.129 1.00 35.85 176 ALA A CA 1
ATOM 1242 C C . ALA A 1 179 ? -6.460 -25.205 -28.500 1.00 34.99 176 ALA A C 1
ATOM 1243 O O . ALA A 1 179 ? -6.043 -26.231 -29.036 1.00 34.26 176 ALA A O 1
ATOM 1245 N N . MET A 1 180 ? -5.973 -24.744 -27.358 1.00 33.41 177 MET A N 1
ATOM 1246 C CA . MET A 1 180 ? -4.848 -25.416 -26.728 1.00 34.72 177 MET A CA 1
ATOM 1247 C C . MET A 1 180 ? -5.157 -25.888 -25.319 1.00 33.76 177 MET A C 1
ATOM 1248 O O . MET A 1 180 ? -4.277 -26.395 -24.619 1.00 32.73 177 MET A O 1
ATOM 1253 N N . CYS A 1 181 ? -6.410 -25.744 -24.909 1.00 30.33 178 CYS A N 1
ATOM 1254 C CA . CYS A 1 181 ? -6.743 -25.957 -23.518 1.00 28.60 178 CYS A CA 1
ATOM 1255 C C . CYS A 1 181 ? -8.195 -26.369 -23.349 1.00 28.91 178 CYS A C 1
ATOM 1256 O O . CYS A 1 181 ? -9.067 -25.866 -24.044 1.00 30.83 178 CYS A O 1
ATOM 1259 N N . GLU A 1 182 ? -8.446 -27.302 -22.438 1.00 27.15 179 GLU A N 1
ATOM 1260 C CA . GLU A 1 182 ? -9.797 -27.563 -21.965 1.00 26.57 179 GLU A CA 1
ATOM 1261 C C . GLU A 1 182 ? -9.812 -27.207 -20.488 1.00 26.92 179 GLU A C 1
ATOM 1262 O O . GLU A 1 182 ? -8.990 -27.692 -19.721 1.00 27.07 179 GLU A O 1
ATOM 1264 N N . THR A 1 183 ? -10.731 -26.335 -20.095 1.00 27.31 180 THR A N 1
ATOM 1265 C CA . THR A 1 183 ? -10.738 -25.813 -18.738 1.00 25.04 180 THR A CA 1
ATOM 1266 C C . THR A 1 183 ? -12.016 -26.163 -18.000 1.00 26.31 180 THR A C 1
ATOM 1267 O O . THR A 1 183 ? -13.086 -26.233 -18.589 1.00 25.55 180 THR A O 1
ATOM 1271 N N . CYS A 1 184 ? -11.887 -26.378 -16.698 1.00 27.99 181 CYS A N 1
ATOM 1272 C CA . CYS A 1 184 ? -13.014 -26.744 -15.867 1.00 25.64 181 CYS A CA 1
ATOM 1273 C C . CYS A 1 184 ? -12.817 -26.216 -14.454 1.00 28.01 181 CYS A C 1
ATOM 1274 O O . CYS A 1 184 ? -11.906 -26.648 -13.754 1.00 28.57 181 CYS A O 1
ATOM 1277 N N . MET A 1 185 ? -13.661 -25.269 -14.050 1.00 27.18 182 MET A N 1
ATOM 1278 C CA . MET A 1 185 ? -13.698 -24.799 -12.666 1.00 27.99 182 MET A CA 1
ATOM 1279 C C . MET A 1 185 ? -14.896 -25.431 -11.976 1.00 27.46 182 MET A C 1
ATOM 1280 O O . MET A 1 185 ? -15.974 -25.533 -12.555 1.00 29.35 182 MET A O 1
ATOM 1282 N N . THR A 1 186 ? -14.701 -25.878 -10.744 1.00 28.00 183 THR A N 1
ATOM 1283 C CA . THR A 1 186 ? -15.779 -26.492 -9.991 1.00 27.84 183 THR A CA 1
ATOM 1284 C C . THR A 1 186 ? -15.907 -25.852 -8.619 1.00 31.97 183 THR A C 1
ATOM 1285 O O . THR A 1 186 ? -14.945 -25.801 -7.848 1.00 32.68 183 THR A O 1
ATOM 1289 N N . LEU A 1 187 ? -17.109 -25.365 -8.331 1.00 29.69 184 LEU A N 1
ATOM 1290 C CA . LEU A 1 187 ? -17.409 -24.719 -7.068 1.00 28.58 184 LEU A CA 1
ATOM 1291 C C . LEU A 1 187 ? -18.385 -25.580 -6.286 1.00 28.69 184 LEU A C 1
ATOM 1292 O O . LEU A 1 187 ? -19.288 -26.185 -6.863 1.00 29.13 184 LEU A O 1
ATOM 1297 N N . SER A 1 188 ? -18.203 -25.633 -4.973 1.00 29.05 185 SER A N 1
ATOM 1298 C CA . SER A 1 188 ? -19.097 -26.396 -4.115 1.00 33.40 185 SER A CA 1
ATOM 1299 C C . SER A 1 188 ? -19.577 -25.553 -2.941 1.00 33.71 185 SER A C 1
ATOM 1300 O O . SER A 1 188 ? -18.785 -24.867 -2.308 1.00 37.29 185 SER A O 1
ATOM 1303 N N . ALA A 1 189 ? -20.869 -25.614 -2.640 1.00 36.49 186 ALA A N 1
ATOM 1304 C CA . ALA A 1 189 ? -21.417 -24.881 -1.499 1.00 40.31 186 ALA A CA 1
ATOM 1305 C C . ALA A 1 189 ? -21.342 -25.712 -0.216 1.00 48.29 186 ALA A C 1
ATOM 1306 O O . ALA A 1 189 ? -20.319 -25.725 0.478 1.00 47.01 186 ALA A O 1
ATOM 1307 N N . GLY A 1 197 ? -19.930 -16.924 0.9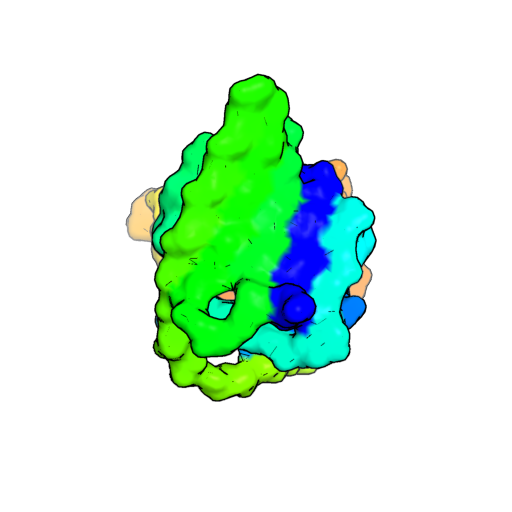21 1.00 34.50 194 GLY A N 1
ATOM 1308 C CA . GLY A 1 197 ? -19.472 -17.498 -0.335 1.00 38.56 194 GLY A CA 1
ATOM 1309 C C . GLY A 1 197 ? -20.583 -17.880 -1.304 1.00 41.12 194 GLY A C 1
ATOM 1310 O O . GLY A 1 197 ? -21.495 -17.090 -1.564 1.00 44.39 194 GLY A O 1
ATOM 1311 N N . LEU A 1 198 ? -20.509 -19.098 -1.836 1.00 35.08 195 LEU A N 1
ATOM 1312 C CA . LEU A 1 198 ? -21.439 -19.570 -2.869 1.00 37.12 195 LEU A CA 1
ATOM 1313 C C . LEU A 1 198 ? -22.756 -20.145 -2.327 1.00 36.34 195 LEU A C 1
ATOM 1314 O O . LEU A 1 198 ? -22.750 -21.020 -1.464 1.00 37.79 195 LEU A O 1
ATOM 1319 N N . GLN A 1 199 ? -23.880 -19.669 -2.858 1.00 35.69 196 GLN A N 1
ATOM 1320 C CA . GLN A 1 199 ? -25.195 -20.180 -2.471 1.00 34.85 196 GLN A CA 1
ATOM 1321 C C . GLN A 1 199 ? -25.889 -20.784 -3.674 1.00 31.70 196 GLN A C 1
ATOM 1322 O O . GLN A 1 199 ? -25.842 -20.226 -4.765 1.00 31.17 196 GLN A O 1
ATOM 1328 N N . ILE A 1 200 ? -26.529 -21.928 -3.476 1.00 31.82 197 ILE A N 1
ATOM 1329 C CA . ILE A 1 200 ? -27.334 -22.529 -4.528 1.00 30.14 197 ILE A CA 1
ATOM 1330 C C . ILE A 1 200 ? -28.763 -22.769 -4.051 1.00 34.38 197 ILE A C 1
ATOM 1331 O O . ILE A 1 200 ? -28.991 -23.466 -3.057 1.00 36.72 197 ILE A O 1
ATOM 1336 N N . GLU A 1 201 ? -29.715 -22.158 -4.753 1.00 34.15 198 GLU A N 1
ATOM 1337 C CA . GLU A 1 201 ? -31.128 -22.462 -4.591 1.00 30.62 198 GLU A CA 1
ATOM 1338 C C . GLU A 1 201 ? -31.491 -23.390 -5.736 1.00 32.39 198 GLU A C 1
ATOM 1339 O O . GLU A 1 201 ? -31.585 -22.967 -6.887 1.00 32.89 198 GLU A O 1
ATOM 1341 N N . HIS A 1 202 ? -31.671 -24.665 -5.421 1.00 34.49 199 HIS A N 1
ATOM 1342 C CA . HIS A 1 202 ? -31.791 -25.681 -6.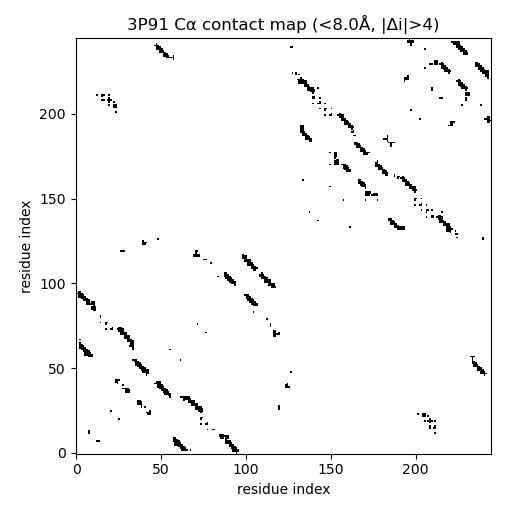452 1.00 34.23 199 HIS A CA 1
ATOM 1343 C C . HIS A 1 202 ? -33.130 -26.398 -6.389 1.00 36.35 199 HIS A C 1
ATOM 1344 O O . HIS A 1 202 ? -33.655 -26.692 -5.310 1.00 37.30 199 HIS A O 1
ATOM 1351 N N . ASN A 1 203 ? -33.688 -26.659 -7.561 1.00 34.97 200 ASN A N 1
ATOM 1352 C CA . ASN A 1 203 ? -34.841 -27.527 -7.651 1.00 38.18 200 ASN A CA 1
ATOM 1353 C C . ASN A 1 203 ? -34.735 -28.496 -8.831 1.00 40.53 200 ASN A C 1
ATOM 1354 O O . ASN A 1 203 ? -35.388 -29.535 -8.836 1.00 45.31 200 ASN A O 1
ATOM 1359 N N . LYS A 1 204 ? -33.892 -28.179 -9.812 1.00 37.89 201 LYS A N 1
ATOM 1360 C CA . LYS A 1 204 ? -33.660 -29.103 -10.926 1.00 37.45 201 LYS A CA 1
ATOM 1361 C C . LYS A 1 204 ? -32.284 -28.939 -11.575 1.00 37.34 201 LYS A C 1
ATOM 1362 O O . LYS A 1 204 ? -31.901 -27.836 -11.959 1.00 39.49 201 LYS A O 1
ATOM 1368 N N . ASP A 1 205 ? -31.547 -30.042 -11.702 1.00 35.04 202 ASP A N 1
ATOM 1369 C CA . ASP A 1 205 ? -30.244 -30.018 -12.359 1.00 34.12 202 ASP A CA 1
ATOM 1370 C C . ASP A 1 205 ? -30.343 -29.365 -13.725 1.00 33.44 202 ASP A C 1
ATOM 1371 O O . ASP A 1 205 ? -31.315 -29.563 -14.448 1.00 33.82 202 ASP A O 1
ATOM 1376 N N . VAL A 1 206 ? -29.336 -28.586 -14.087 1.00 30.70 203 VAL A N 1
ATOM 1377 C CA . VAL A 1 206 ? -29.435 -27.819 -15.312 1.00 28.58 203 VAL A CA 1
ATOM 1378 C C . VAL A 1 206 ? -28.063 -27.462 -15.853 1.00 27.46 203 VAL A C 1
ATOM 1379 O O . VAL A 1 206 ? -27.149 -27.140 -15.095 1.00 27.35 203 VAL A O 1
ATOM 1383 N N . THR A 1 207 ? -27.921 -27.547 -17.171 1.00 27.67 204 THR A N 1
ATOM 1384 C CA . THR A 1 207 ? -26.682 -27.173 -17.844 1.00 25.84 204 THR A CA 1
ATOM 1385 C C . THR A 1 207 ? -27.031 -26.458 -19.136 1.00 25.69 204 THR A C 1
ATOM 1386 O O . THR A 1 207 ? -28.002 -26.819 -19.798 1.00 25.15 204 THR A O 1
ATOM 1390 N N . ALA A 1 208 ? -26.233 -25.459 -19.505 1.00 24.51 205 ALA A N 1
ATOM 1391 C CA . ALA A 1 208 ? -26.468 -24.708 -20.737 1.00 23.85 205 ALA A CA 1
ATOM 1392 C C . ALA A 1 208 ? -25.209 -23.982 -21.182 1.00 22.67 205 ALA A C 1
ATOM 1393 O O . ALA A 1 208 ? -24.363 -23.655 -20.358 1.00 23.52 205 ALA A O 1
ATOM 1395 N N . SER A 1 209 ? -25.092 -23.732 -22.485 1.00 22.97 206 SER A N 1
ATOM 1396 C CA . SER A 1 209 ? -23.956 -22.995 -23.039 1.00 23.49 206 SER A CA 1
ATOM 1397 C C . SER A 1 209 ? -24.354 -21.589 -23.465 1.00 25.03 206 SER A C 1
ATOM 1398 O O . SER A 1 209 ? -25.490 -21.357 -23.882 1.00 25.94 206 SER A O 1
ATOM 1401 N N . PHE A 1 210 ? -23.404 -20.666 -23.378 1.00 21.77 207 PHE A N 1
ATOM 1402 C CA . PHE A 1 210 ? -23.661 -19.256 -23.608 1.00 19.79 207 PHE A CA 1
ATOM 1403 C C . PHE A 1 210 ? -22.503 -18.622 -24.352 1.00 22.41 207 PHE A C 1
ATOM 1404 O O . PHE A 1 210 ? -21.387 -19.125 -24.317 1.00 25.56 207 PHE A O 1
ATOM 1412 N N . ALA A 1 211 ? -22.765 -17.517 -25.034 1.00 21.67 208 ALA A N 1
ATOM 1413 C CA . ALA A 1 211 ? -21.697 -16.766 -25.672 1.00 21.48 208 ALA A CA 1
ATOM 1414 C C . ALA A 1 211 ? -20.769 -16.243 -24.586 1.00 23.21 208 ALA A C 1
ATOM 1415 O O . ALA A 1 211 ? -21.203 -15.513 -23.703 1.00 24.59 208 ALA A O 1
ATOM 1417 N N . LEU A 1 212 ? -19.494 -16.615 -24.640 1.00 24.32 209 LEU A N 1
ATOM 1418 C CA . LEU A 1 212 ? -18.557 -16.212 -23.597 1.00 22.98 209 LEU A CA 1
ATOM 1419 C C . LEU A 1 212 ? -18.299 -14.709 -23.624 1.00 24.01 209 LEU A C 1
ATOM 1420 O O . LEU A 1 212 ? -18.109 -14.086 -22.576 1.00 24.64 209 LEU A O 1
ATOM 1425 N N . LYS A 1 213 ? -18.310 -14.121 -24.817 1.00 23.59 210 LYS A N 1
ATOM 1426 C CA . LYS A 1 213 ? -18.096 -12.681 -24.941 1.00 23.59 210 LYS A CA 1
ATOM 1427 C C . LYS A 1 213 ? -19.086 -11.902 -24.092 1.00 23.06 210 LYS A C 1
ATOM 1428 O O . LYS A 1 213 ? -18.723 -10.926 -23.443 1.00 28.60 210 LYS A O 1
ATOM 1430 N N . GLN A 1 214 ? -20.337 -12.341 -24.097 1.00 22.18 211 GLN A N 1
ATOM 1431 C CA . GLN A 1 214 ? -21.399 -11.665 -23.365 1.00 23.36 211 GLN A CA 1
ATOM 1432 C C . GLN A 1 214 ? -21.236 -11.839 -21.883 1.00 23.38 211 GLN A C 1
ATOM 1433 O O . GLN A 1 214 ? -21.302 -10.880 -21.123 1.00 23.91 211 GLN A O 1
ATOM 1439 N N . ILE A 1 215 ? -21.068 -13.090 -21.475 1.00 24.19 212 ILE A N 1
ATOM 1440 C CA . ILE A 1 215 ? -20.946 -13.421 -20.071 1.00 22.22 212 ILE A CA 1
ATOM 1441 C C . ILE A 1 215 ? -19.816 -12.588 -19.513 1.00 23.70 212 ILE A C 1
ATOM 1442 O O . ILE A 1 215 ? -19.980 -11.871 -18.526 1.00 24.44 212 ILE A O 1
ATOM 1447 N N . SER A 1 216 ? -18.674 -12.658 -20.186 1.00 24.37 213 SER A N 1
ATOM 1448 C CA . SER A 1 216 ? -17.469 -11.994 -19.716 1.00 26.53 213 SER A CA 1
ATOM 1449 C C . SER A 1 216 ? -17.590 -10.464 -19.707 1.00 26.13 213 SER A C 1
ATOM 1450 O O . SER A 1 216 ? -16.991 -9.804 -18.857 1.00 28.54 213 SER A O 1
ATOM 1453 N N . GLU A 1 217 ? -18.357 -9.903 -20.642 1.00 25.19 214 GLU A N 1
ATOM 1454 C CA . GLU A 1 217 ? -18.623 -8.462 -20.645 1.00 21.89 214 GLU A CA 1
ATOM 1455 C C . GLU A 1 217 ? -19.627 -8.118 -19.550 1.00 24.22 214 GLU A C 1
ATOM 1456 O O . GLU A 1 217 ? -19.513 -7.094 -18.888 1.00 26.51 214 GLU A O 1
ATOM 1458 N N . PHE A 1 218 ? -20.611 -8.989 -19.358 1.00 23.92 215 PHE A N 1
ATOM 1459 C CA . PHE A 1 218 ? -21.616 -8.794 -18.327 1.00 21.67 215 PHE A CA 1
ATOM 1460 C C . PHE A 1 218 ? -20.964 -8.817 -16.963 1.00 21.14 215 PHE A C 1
ATOM 1461 O O . PHE A 1 218 ? -21.309 -8.031 -16.086 1.00 21.51 215 PHE A O 1
ATOM 1469 N N . ALA A 1 219 ? -20.035 -9.748 -16.792 1.00 20.12 216 ALA A N 1
ATOM 1470 C CA . ALA A 1 219 ? -19.405 -10.005 -15.505 1.00 21.51 216 ALA A CA 1
ATOM 1471 C C . ALA A 1 219 ? -18.686 -8.784 -14.966 1.00 22.77 216 ALA A C 1
ATOM 1472 O O . ALA A 1 219 ? -18.472 -8.661 -13.761 1.00 24.42 216 ALA A O 1
ATOM 1474 N N . LYS A 1 220 ? -18.315 -7.880 -15.865 1.00 23.12 217 LYS A N 1
ATOM 1475 C CA . LYS A 1 220 ? -17.582 -6.679 -15.487 1.00 22.74 217 LYS A CA 1
ATOM 1476 C C . LYS A 1 220 ? -18.436 -5.697 -14.702 1.00 22.21 217 LYS A C 1
ATOM 1477 O O . LYS A 1 220 ? -17.965 -4.626 -14.336 1.00 25.36 217 LYS A O 1
ATOM 1483 N N . SER A 1 221 ? -19.689 -6.059 -14.450 1.00 21.99 218 SER A N 1
ATOM 1484 C CA . SER A 1 221 ? -20.591 -5.221 -13.666 1.00 21.98 218 SER A CA 1
ATOM 1485 C C . SER A 1 221 ? -20.410 -5.463 -12.170 1.00 23.58 218 SER A C 1
ATOM 1486 O O . SER A 1 221 ? -21.128 -4.897 -11.346 1.00 25.49 218 SER A O 1
ATOM 1489 N N . ALA A 1 222 ? -19.439 -6.307 -11.835 1.00 23.49 219 ALA A N 1
ATOM 1490 C CA . ALA A 1 222 ? -19.149 -6.697 -10.455 1.00 23.11 219 ALA A CA 1
ATOM 1491 C C . ALA A 1 222 ? -19.133 -5.543 -9.448 1.00 23.31 219 ALA A C 1
ATOM 1492 O O . ALA A 1 222 ? -19.656 -5.678 -8.349 1.00 27.62 219 ALA A O 1
ATOM 1494 N N . PRO A 1 223 ? -18.528 -4.409 -9.812 1.00 22.35 220 PRO A N 1
ATOM 1495 C CA . PRO A 1 223 ? -18.472 -3.263 -8.896 1.00 25.54 220 PRO A CA 1
ATOM 1496 C C . PRO A 1 223 ? -19.824 -2.855 -8.295 1.00 24.07 220 PRO A C 1
ATOM 1497 O O . PRO A 1 223 ? -19.856 -2.255 -7.223 1.00 22.81 220 PRO A O 1
ATOM 1501 N N . LEU A 1 224 ? -20.920 -3.192 -8.961 1.00 24.09 221 LEU A N 1
ATOM 1502 C CA . LEU A 1 224 ? -22.239 -2.780 -8.494 1.00 22.96 221 LEU A CA 1
ATOM 1503 C C . LEU A 1 224 ? -22.693 -3.511 -7.247 1.00 24.21 221 LEU A C 1
ATOM 1504 O O . LEU A 1 224 ? -23.567 -3.033 -6.526 1.00 27.05 221 LEU A O 1
ATOM 1509 N N . ALA A 1 225 ? -22.109 -4.673 -6.991 1.00 25.11 222 ALA A N 1
ATOM 1510 C CA . ALA A 1 225 ? -22.647 -5.548 -5.965 1.00 25.52 222 ALA A CA 1
ATOM 1511 C C . ALA A 1 225 ? -21.625 -6.573 -5.551 1.00 25.47 222 ALA A C 1
ATOM 1512 O O . ALA A 1 225 ? -20.893 -7.082 -6.389 1.00 24.84 222 ALA A O 1
ATOM 1514 N N . ASP A 1 226 ? -21.585 -6.886 -4.261 1.00 28.45 223 ASP A N 1
ATOM 1515 C CA . ASP A 1 226 ? -20.615 -7.850 -3.736 1.00 32.27 223 ASP A CA 1
ATOM 1516 C C . ASP A 1 226 ? -20.746 -9.225 -4.383 1.00 29.31 223 ASP A C 1
ATOM 1517 O O . ASP A 1 226 ? -19.744 -9.873 -4.706 1.00 29.01 223 ASP A O 1
ATOM 1522 N N . ASN A 1 227 ? -21.989 -9.653 -4.569 1.00 26.62 224 ASN A N 1
ATOM 1523 C CA . ASN A 1 227 ? -22.294 -10.930 -5.193 1.00 25.86 224 ASN A CA 1
ATOM 1524 C C . ASN A 1 227 ? -23.009 -10.774 -6.537 1.00 24.74 224 ASN A C 1
ATOM 1525 O O . ASN A 1 227 ? -23.626 -9.747 -6.809 1.00 23.65 224 ASN A O 1
ATOM 1530 N N . VAL A 1 228 ? -22.914 -11.797 -7.380 1.00 26.97 225 VAL A N 1
ATOM 1531 C CA . VAL A 1 228 ? -23.685 -11.842 -8.618 1.00 25.64 225 VAL A CA 1
ATOM 1532 C C . VAL A 1 228 ? -24.698 -12.973 -8.534 1.00 24.05 225 VAL A C 1
ATOM 1533 O O . VAL A 1 228 ? -24.393 -14.036 -7.999 1.00 27.75 225 VAL A O 1
ATOM 1537 N N . LYS A 1 229 ? -25.903 -12.745 -9.046 1.00 20.71 226 LYS A N 1
ATOM 1538 C CA . LYS A 1 229 ? -26.907 -13.795 -9.064 1.00 22.35 226 LYS A CA 1
ATOM 1539 C C . LYS A 1 229 ? -27.239 -14.264 -10.475 1.00 23.36 226 LYS A C 1
ATOM 1540 O O . LYS A 1 229 ? -27.717 -13.495 -11.306 1.00 23.06 226 LYS A O 1
ATOM 1546 N N . LEU A 1 230 ? -26.982 -15.543 -10.729 1.00 21.94 227 LEU A N 1
ATOM 1547 C CA . LEU A 1 230 ? -27.275 -16.145 -12.011 1.00 21.28 227 LEU A CA 1
ATOM 1548 C C . LEU A 1 230 ? -28.485 -17.051 -11.874 1.00 23.43 227 LEU A C 1
ATOM 1549 O O . LEU A 1 230 ? -28.456 -18.039 -11.139 1.00 24.43 227 LEU A O 1
ATOM 1554 N N . SER A 1 231 ? -29.549 -16.714 -12.587 1.00 21.37 228 SER A N 1
ATOM 1555 C CA . SER A 1 231 ? -30.731 -17.551 -12.627 1.00 21.32 228 SER A CA 1
ATOM 1556 C C . SER A 1 231 ? -30.674 -18.413 -13.871 1.00 23.25 228 SER A C 1
ATOM 1557 O O . SER A 1 231 ? -30.723 -17.910 -14.990 1.00 24.36 228 SER A O 1
ATOM 1560 N N . LEU A 1 232 ? -30.590 -19.721 -13.659 1.00 24.99 229 LEU A N 1
ATOM 1561 C CA . LEU A 1 232 ? -30.219 -20.669 -14.703 1.00 24.31 229 LEU A CA 1
ATOM 1562 C C . LEU A 1 232 ? -31.369 -21.573 -15.174 1.00 25.54 229 LEU A C 1
ATOM 1563 O O . LEU A 1 232 ? -32.045 -22.203 -14.366 1.00 24.05 229 LEU A O 1
ATOM 1568 N N . SER A 1 233 ? -31.573 -21.627 -16.490 1.00 25.82 230 SER A N 1
ATOM 1569 C CA . SER A 1 233 ? -32.549 -22.520 -17.110 1.00 25.46 230 SER A CA 1
ATOM 1570 C C . SER A 1 233 ? -31.921 -23.203 -18.327 1.00 29.65 230 SER A C 1
A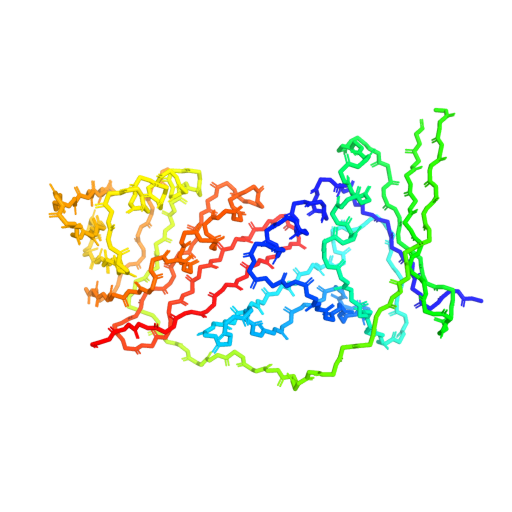TOM 1571 O O . SER A 1 233 ? -31.074 -22.619 -19.001 1.00 27.79 230 SER A O 1
ATOM 1574 N N . GLY A 1 234 ? -32.353 -24.427 -18.618 1.00 30.24 231 GLY A N 1
ATOM 1575 C CA . GLY A 1 234 ? -31.787 -25.198 -19.713 1.00 30.10 231 GLY A CA 1
ATOM 1576 C C . GLY A 1 234 ? -32.132 -24.705 -21.107 1.00 29.76 231 GLY A C 1
ATOM 1577 O O . GLY A 1 234 ? -31.334 -24.852 -22.035 1.00 26.81 231 GLY A O 1
ATOM 1578 N N . GLN A 1 235 ? -33.315 -24.115 -21.262 1.00 32.29 232 GLN A N 1
ATOM 1579 C CA . GLN A 1 235 ? -33.789 -23.696 -22.585 1.00 31.63 232 GLN A CA 1
ATOM 1580 C C . GLN A 1 235 ? -34.081 -22.203 -22.710 1.00 28.64 232 GLN A C 1
ATOM 1581 O O . GLN A 1 235 ? -34.019 -21.648 -23.810 1.00 31.67 232 GLN A O 1
ATOM 1587 N N . ALA A 1 236 ? -34.407 -21.569 -21.585 1.00 28.70 233 ALA A N 1
ATOM 1588 C CA . ALA A 1 236 ? -34.765 -20.149 -21.544 1.00 26.18 233 ALA A CA 1
ATOM 1589 C C . ALA A 1 236 ? -33.588 -19.279 -21.078 1.00 26.42 233 ALA A C 1
ATOM 1590 O O . ALA A 1 236 ? -32.681 -19.772 -20.406 1.00 27.23 233 ALA A O 1
ATOM 1592 N N . PRO A 1 237 ? -33.601 -17.979 -21.427 1.00 22.57 234 PRO A N 1
ATOM 1593 C CA . PRO A 1 237 ? -32.463 -17.104 -21.115 1.00 25.73 234 PRO A CA 1
ATOM 1594 C C . PRO A 1 237 ? -32.046 -17.072 -19.648 1.00 25.85 234 PRO A C 1
ATOM 1595 O O . PRO A 1 237 ? -32.876 -17.052 -18.738 1.00 23.93 234 PRO A O 1
ATOM 1599 N N . LEU A 1 238 ? -30.736 -17.084 -19.446 1.00 22.30 235 LEU A N 1
ATOM 1600 C CA . LEU A 1 238 ? -30.147 -16.892 -18.138 1.00 22.48 235 LEU A CA 1
ATOM 1601 C C . LEU A 1 238 ? -30.338 -15.449 -17.686 1.00 22.35 235 LEU A C 1
ATOM 1602 O O . LEU A 1 238 ? -30.455 -14.545 -18.507 1.00 21.07 235 LEU A O 1
ATOM 1607 N N . ILE A 1 239 ? -30.369 -15.241 -16.374 1.00 22.66 236 ILE A N 1
ATOM 1608 C CA . ILE A 1 239 ? -30.329 -13.901 -15.811 1.00 20.40 236 ILE A CA 1
ATOM 1609 C C . ILE A 1 239 ? -29.060 -13.731 -14.995 1.00 21.25 236 ILE A C 1
ATOM 1610 O O . ILE A 1 239 ? -28.721 -14.574 -14.165 1.00 21.87 236 ILE A O 1
ATOM 1615 N N . MET A 1 240 ? -28.354 -12.636 -15.235 1.00 21.00 237 MET A N 1
ATOM 1616 C CA . MET A 1 240 ? -27.235 -12.271 -14.386 1.00 21.18 237 MET A CA 1
ATOM 1617 C C . MET A 1 240 ? -27.593 -10.949 -13.731 1.00 19.72 237 MET A C 1
ATOM 1618 O O . MET A 1 240 ? -27.673 -9.929 -14.399 1.00 21.08 237 MET A O 1
ATOM 1623 N N . GLU A 1 241 ? -27.831 -10.981 -12.425 1.00 21.50 238 GLU A N 1
ATOM 1624 C CA . GLU A 1 241 ? -28.304 -9.809 -11.702 1.00 22.18 238 GLU A CA 1
ATOM 1625 C C . GLU A 1 241 ? -27.281 -9.216 -10.739 1.00 22.66 238 GLU A C 1
ATOM 1626 O O . GLU A 1 241 ? -26.695 -9.917 -9.922 1.00 22.45 238 GLU A O 1
ATOM 1632 N N . PHE A 1 242 ? -27.086 -7.908 -10.836 1.00 22.85 239 PHE A N 1
ATOM 1633 C CA . PHE A 1 242 ? -26.276 -7.178 -9.879 1.00 21.23 239 PHE A CA 1
ATOM 1634 C C . PHE A 1 242 ? -27.151 -6.198 -9.099 1.00 24.71 239 PHE A C 1
ATOM 1635 O O . PHE A 1 242 ? -27.424 -5.090 -9.559 1.00 23.79 239 PHE A O 1
ATOM 1643 N N . LYS A 1 243 ? -27.592 -6.618 -7.918 1.00 26.85 240 LYS A N 1
ATOM 1644 C CA . LYS A 1 243 ? -28.437 -5.781 -7.077 1.00 28.39 240 LYS A CA 1
ATOM 1645 C C . LYS A 1 243 ? -27.638 -4.967 -6.061 1.00 27.82 240 LYS A C 1
ATOM 1646 O O . LYS A 1 243 ? -27.037 -5.521 -5.142 1.00 28.35 240 LYS A O 1
ATOM 1652 N N . GLY A 1 244 ? -27.642 -3.649 -6.239 1.00 28.01 241 GLY A N 1
ATOM 1653 C CA . GLY A 1 244 ? -26.979 -2.743 -5.319 1.00 28.32 241 GLY A CA 1
ATOM 1654 C C . GLY A 1 244 ? -27.921 -2.245 -4.238 1.00 31.85 241 GLY A C 1
ATOM 1655 O O . GLY A 1 244 ? -28.981 -2.831 -4.004 1.00 30.92 241 GLY A O 1
ATOM 1656 N N . GLU A 1 245 ? -27.536 -1.153 -3.583 1.00 35.54 242 GLU A N 1
ATOM 1657 C CA . GLU A 1 245 ? -28.329 -0.574 -2.500 1.00 36.36 242 GLU A CA 1
ATOM 1658 C C . GLU A 1 245 ? -29.807 -0.364 -2.874 1.00 37.17 242 GLU A C 1
ATOM 1659 O O . GLU A 1 245 ? -30.683 -1.130 -2.453 1.00 41.87 242 GLU A O 1
ATOM 1661 N N . ALA A 1 246 ? -30.083 0.679 -3.651 1.00 35.27 243 ALA A N 1
ATOM 1662 C CA . ALA A 1 246 ? -31.440 0.939 -4.135 1.00 30.09 243 ALA A CA 1
ATOM 1663 C C . ALA A 1 246 ? -31.400 0.927 -5.648 1.00 28.37 243 ALA A C 1
ATOM 1664 O O . ALA A 1 246 ? -31.845 1.855 -6.318 1.00 27.70 243 ALA A O 1
ATOM 1666 N N . CYS A 1 247 ? -30.848 -0.145 -6.181 1.00 26.68 244 CYS A N 1
ATOM 1667 C CA . CYS A 1 247 ? -30.498 -0.186 -7.576 1.00 25.73 244 CYS A CA 1
ATOM 1668 C C . CYS A 1 247 ? -30.318 -1.642 -7.945 1.00 25.94 244 CYS A C 1
ATOM 1669 O O . CYS A 1 247 ? -29.946 -2.458 -7.107 1.00 25.75 244 CYS A O 1
ATOM 1672 N N . VAL A 1 248 ? -30.598 -1.979 -9.193 1.00 22.69 245 VAL A N 1
ATOM 1673 C CA . VAL A 1 248 ? -30.389 -3.340 -9.641 1.00 22.49 245 VAL A CA 1
ATOM 1674 C C . VAL A 1 248 ? -30.132 -3.340 -11.129 1.00 22.66 245 VAL A C 1
ATOM 1675 O O . VAL A 1 248 ? -30.697 -2.536 -11.866 1.00 24.17 245 VAL A O 1
ATOM 1679 N N . LEU A 1 249 ? -29.247 -4.229 -11.559 1.00 22.80 246 LEU A N 1
ATOM 1680 C CA . LEU A 1 249 ? -28.872 -4.326 -12.954 1.00 19.65 246 LEU A CA 1
ATOM 1681 C C . LEU A 1 249 ? -29.044 -5.770 -13.368 1.00 20.43 246 LEU A C 1
ATOM 1682 O O . LEU A 1 249 ? -28.644 -6.672 -12.643 1.00 22.92 246 LEU A O 1
ATOM 1687 N N . LYS A 1 250 ? -29.658 -6.003 -14.519 1.00 19.23 247 LYS A N 1
ATOM 1688 C CA . LYS A 1 250 ? -29.870 -7.370 -14.969 1.00 20.73 247 LYS A CA 1
ATOM 1689 C C . LYS A 1 250 ? -29.588 -7.540 -16.443 1.00 22.25 247 LYS A C 1
ATOM 1690 O O . LYS A 1 250 ? -29.850 -6.640 -17.242 1.00 22.24 247 LYS A O 1
ATOM 1696 N N . PHE A 1 251 ? -29.052 -8.706 -16.788 1.00 21.36 248 PHE A N 1
ATOM 1697 C CA . PHE A 1 251 ? -28.826 -9.071 -18.172 1.00 21.68 248 PHE A CA 1
ATOM 1698 C C . PHE A 1 251 ? -29.572 -10.349 -18.474 1.00 21.10 248 PHE A C 1
ATOM 1699 O O . PHE A 1 251 ? -29.677 -11.222 -17.615 1.00 20.88 248 PHE A O 1
ATOM 1707 N N . TYR A 1 252 ? -30.078 -10.453 -19.700 1.00 21.42 249 TYR A N 1
ATOM 1708 C CA . TYR A 1 252 ? -30.806 -11.633 -20.143 1.00 20.08 249 TYR A CA 1
ATOM 1709 C C . TYR A 1 252 ? -30.139 -12.206 -21.367 1.00 20.39 249 TYR A C 1
ATOM 1710 O O . TYR A 1 252 ? -30.012 -11.523 -22.384 1.00 19.83 249 TYR A O 1
ATOM 1719 N N . LEU A 1 253 ? -29.716 -13.462 -21.266 1.00 21.13 250 LEU A N 1
ATOM 1720 C CA . LEU A 1 253 ? -29.009 -14.110 -22.357 1.00 21.06 250 LEU A CA 1
ATOM 1721 C C . LEU A 1 253 ? -29.523 -15.522 -22.628 1.00 22.26 250 LEU A C 1
ATOM 1722 O O . LEU A 1 253 ? -29.553 -16.377 -21.740 1.00 23.07 250 LEU A O 1
ATOM 1727 N N . ALA A 1 254 ? -29.920 -15.760 -23.870 1.00 22.07 251 ALA A N 1
ATOM 1728 C CA . ALA A 1 254 ? -30.438 -17.057 -24.265 1.00 23.23 251 ALA A CA 1
ATOM 1729 C C . ALA A 1 254 ? -29.315 -18.081 -24.459 1.00 25.27 251 ALA A C 1
ATOM 1730 O O . ALA A 1 254 ? -28.251 -17.761 -24.987 1.00 25.12 251 ALA A O 1
ATOM 1732 N N . PRO A 1 255 ? -29.550 -19.326 -24.033 1.00 25.34 252 PRO A N 1
ATOM 1733 C CA . PRO A 1 255 ? -28.538 -20.370 -24.215 1.00 27.03 252 PRO A CA 1
ATOM 1734 C C . PRO A 1 255 ? -28.262 -20.670 -25.695 1.00 29.22 252 PRO A C 1
ATOM 1735 O O . PRO A 1 255 ? -29.083 -20.354 -26.558 1.00 29.80 252 PRO A O 1
ATOM 1739 N N . LYS A 1 256 ? -27.099 -21.245 -25.982 1.00 26.73 253 LYS A N 1
ATOM 1740 C CA . LYS A 1 256 ? -26.732 -21.574 -27.349 1.00 28.33 253 LYS A CA 1
ATOM 1741 C C . LYS A 1 256 ? -26.911 -23.070 -27.481 1.00 35.54 253 LYS A C 1
ATOM 1742 O O . LYS A 1 256 ? -26.905 -23.773 -26.472 1.00 36.46 253 LYS A O 1
ATOM 1744 N N . PHE A 1 257 ? -27.087 -23.564 -28.706 1.00 41.44 254 PHE A N 1
ATOM 1745 C CA . PHE A 1 257 ? -27.287 -25.005 -28.922 1.00 39.03 254 PHE A CA 1
ATOM 1746 C C . PHE A 1 257 ? -26.539 -25.585 -30.128 1.00 40.94 254 PHE A C 1
ATOM 1747 O O . PHE A 1 257 ? -26.278 -24.894 -31.113 1.00 42.81 254 PHE A O 1
#

Solvent-accessible surface area: 11660 Å² total; per-residue (Å²): 228,69,37,1,48,0,50,5,110,108,2,10,25,4,36,103,1,0,78,2,0,65,48,8,18,68,108,4,38,2,66,2,29,104,69,3,2,33,0,76,25,70,5,74,71,126,80,8,19,0,17,3,70,0,79,54,98,10,10,90,76,46,82,2,131,106,107,38,84,11,4,6,20,0,61,92,4,10,150,26,4,82,59,12,37,83,151,19,24,1,30,8,24,7,44,47,91,77,35,38,5,73,0,45,9,52,74,118,134,91,49,75,41,54,11,115,40,55,145,46,88,58,70,103,32,145,78,43,162,53,161,30,25,1,60,2,32,14,37,3,67,41,1,53,128,20,1,54,57,4,60,78,63,18,89,76,37,1,36,0,7,3,66,62,109,74,4,47,3,50,4,57,20,118,153,40,92,30,88,28,77,45,76,82,91,28,109,40,59,64,116,126,88,9,86,7,33,0,40,5,73,22,0,17,20,2,0,108,0,8,76,13,15,134,68,0,69,5,6,0,6,9,145,30,26,2,28,1,18,0,134,14,112,13,6,31,1,60,1,14,6,58,15,53,194